Protein AF-0000000085285361 (afdb_homodimer)

Structure (mmCIF, N/CA/C/O backbone):
data_AF-0000000085285361-model_v1
#
loop_
_entity.id
_entity.type
_entity.pdbx_description
1 polymer 'Uncharacterized protein'
#
loop_
_atom_site.group_PDB
_atom_site.id
_atom_site.type_symbol
_atom_site.label_atom_id
_atom_site.label_alt_id
_atom_site.label_comp_id
_atom_site.label_asym_id
_atom_site.label_entity_id
_atom_site.label_seq_id
_atom_site.pdbx_PDB_ins_code
_atom_site.Cartn_x
_atom_site.Cartn_y
_atom_site.Cartn_z
_atom_site.occupancy
_atom_site.B_iso_or_equiv
_atom_site.auth_seq_id
_atom_site.auth_comp_id
_atom_site.auth_asym_id
_atom_site.auth_atom_id
_atom_site.pdbx_PDB_model_num
ATOM 1 N N . LYS A 1 1 ? 12.703 19.312 4.285 1 35.75 1 LYS A N 1
ATOM 2 C CA . LYS A 1 1 ? 11.93 19.047 5.492 1 35.75 1 LYS A CA 1
ATOM 3 C C . LYS A 1 1 ? 10.633 18.312 5.164 1 35.75 1 LYS A C 1
ATOM 5 O O . LYS A 1 1 ? 9.906 18.703 4.25 1 35.75 1 LYS A O 1
ATOM 10 N N . PRO A 1 2 ? 10.469 17.125 5.68 1 41.19 2 PRO A N 1
ATOM 11 C CA . PRO A 1 2 ? 9.289 16.359 5.266 1 41.19 2 PRO A CA 1
ATOM 12 C C . PRO A 1 2 ? 7.984 17.109 5.547 1 41.19 2 PRO A C 1
ATOM 14 O O . PRO A 1 2 ? 7.914 17.922 6.473 1 41.19 2 PRO A O 1
ATOM 17 N N . ALA A 1 3 ? 7.117 17.156 4.633 1 44.19 3 ALA A N 1
ATOM 18 C CA . ALA A 1 3 ? 5.836 17.859 4.652 1 44.19 3 ALA A CA 1
ATOM 19 C C . ALA A 1 3 ? 5.102 17.625 5.969 1 44.19 3 ALA A C 1
ATOM 21 O O . ALA A 1 3 ? 4.402 18.516 6.461 1 44.19 3 ALA A O 1
ATOM 22 N N . LEU A 1 4 ? 5.25 16.406 6.465 1 47.16 4 LEU A N 1
ATOM 23 C CA . LEU A 1 4 ? 4.473 16.141 7.668 1 47.16 4 LEU A CA 1
ATOM 24 C C . LEU A 1 4 ? 4.797 17.156 8.766 1 47.16 4 LEU A C 1
ATOM 26 O O . LEU A 1 4 ? 3.936 17.484 9.578 1 47.16 4 LEU A O 1
ATOM 30 N N . LEU A 1 5 ? 6.074 17.656 8.742 1 44.03 5 LEU A N 1
ATOM 31 C CA . LEU A 1 5 ? 6.473 18.422 9.914 1 44.03 5 LEU A CA 1
ATOM 32 C C . LEU A 1 5 ? 6.168 19.906 9.711 1 44.03 5 LEU A C 1
ATOM 34 O O . LEU A 1 5 ? 6.203 20.688 10.664 1 44.03 5 LEU A O 1
ATOM 38 N N . LYS A 1 6 ? 6.102 20.328 8.531 1 45.5 6 LYS A N 1
ATOM 39 C CA . LYS A 1 6 ? 6.148 21.781 8.406 1 45.5 6 LYS A CA 1
ATOM 40 C C . LYS A 1 6 ? 4.781 22.406 8.688 1 45.5 6 LYS A C 1
ATOM 42 O O . LYS A 1 6 ? 4.641 23.625 8.703 1 45.5 6 LYS A O 1
ATOM 47 N N . ALA A 1 7 ? 3.707 21.641 8.664 1 46.88 7 ALA A N 1
ATOM 48 C CA . ALA A 1 7 ? 2.48 22.438 8.703 1 46.88 7 ALA A CA 1
ATOM 49 C C . ALA A 1 7 ? 2.184 22.906 10.125 1 46.88 7 ALA A C 1
ATOM 51 O O . ALA A 1 7 ? 1.758 22.125 10.977 1 46.88 7 ALA A O 1
ATOM 52 N N . ARG A 1 8 ? 2.854 23.812 10.57 1 44.34 8 ARG A N 1
ATOM 53 C CA . ARG A 1 8 ? 2.572 24.5 11.828 1 44.34 8 ARG A CA 1
ATOM 54 C C . ARG A 1 8 ? 1.154 25.062 11.828 1 44.34 8 ARG A C 1
ATOM 56 O O . ARG A 1 8 ? 0.962 26.281 11.766 1 44.34 8 ARG A O 1
ATOM 63 N N . GLY A 1 9 ? 0.3 24.5 10.953 1 48.12 9 GLY A N 1
ATOM 64 C CA . GLY A 1 9 ? -0.996 25.125 11.148 1 48.12 9 GLY A CA 1
ATOM 65 C C . GLY A 1 9 ? -1.57 24.906 12.539 1 48.12 9 GLY A C 1
ATOM 66 O O . GLY A 1 9 ? -1.184 23.953 13.227 1 48.12 9 GLY A O 1
ATOM 67 N N . SER A 1 10 ? -1.937 25.938 13.211 1 55.47 10 SER A N 1
ATOM 68 C CA . SER A 1 10 ? -2.43 26.031 14.578 1 55.47 10 SER A CA 1
ATOM 69 C C . SER A 1 10 ? -3.756 25.297 14.742 1 55.47 10 SER A C 1
ATOM 71 O O . SER A 1 10 ? -4.688 25.516 13.961 1 55.47 10 SER A O 1
ATOM 73 N N . VAL A 1 11 ? -3.738 24 14.977 1 60.75 11 VAL A N 1
ATOM 74 C CA . VAL A 1 11 ? -4.973 23.438 15.508 1 60.75 11 VAL A CA 1
ATOM 75 C C . VAL A 1 11 ? -5.363 24.172 16.797 1 60.75 11 VAL A C 1
ATOM 77 O O . VAL A 1 11 ? -4.516 24.422 17.656 1 60.75 11 VAL A O 1
ATOM 80 N N . ASP A 1 12 ? -6.543 24.719 16.719 1 67.06 12 ASP A N 1
ATOM 81 C CA . ASP A 1 12 ? -7.055 25.438 17.875 1 67.06 12 ASP A CA 1
ATOM 82 C C . ASP A 1 12 ? -6.91 24.609 19.156 1 67.06 12 ASP A C 1
ATOM 84 O O . ASP A 1 12 ? -7.164 23.406 19.141 1 67.06 12 ASP A O 1
ATOM 88 N N . GLY A 1 13 ? -6.332 25.188 20.125 1 66.25 13 GLY A N 1
ATOM 89 C CA . GLY A 1 13 ? -6.125 24.594 21.438 1 66.25 13 GLY A CA 1
ATOM 90 C C . GLY A 1 13 ? -7.336 23.828 21.938 1 66.25 13 GLY A C 1
ATOM 91 O O . GLY A 1 13 ? -7.199 22.766 22.531 1 66.25 13 GLY A O 1
ATOM 92 N N . LYS A 1 14 ? -8.57 24.375 21.719 1 70.38 14 LYS A N 1
ATOM 93 C CA . LYS A 1 14 ? -9.797 23.703 22.156 1 70.38 14 LYS A CA 1
ATOM 94 C C . LYS A 1 14 ? -9.992 22.375 21.422 1 70.38 14 LYS A C 1
ATOM 96 O O . LYS A 1 14 ? -10.391 21.375 22.016 1 70.38 14 LYS A O 1
ATOM 101 N N . SER A 1 15 ? -9.672 22.328 20.219 1 77.62 15 SER A N 1
ATOM 102 C CA . SER A 1 15 ? -9.781 21.125 19.422 1 77.62 15 SER A CA 1
ATOM 103 C C . SER A 1 15 ? -8.797 20.062 19.891 1 77.62 15 SER A C 1
ATOM 105 O O . SER A 1 15 ? -9.133 18.875 19.953 1 77.62 15 SER A O 1
ATOM 107 N N . LEU A 1 16 ? -7.742 20.562 20.375 1 81.25 16 LEU A N 1
ATOM 108 C CA . LEU A 1 16 ? -6.707 19.625 20.812 1 81.25 16 LEU A CA 1
ATOM 109 C C . LEU A 1 16 ? -7.113 18.922 22.094 1 81.25 16 LEU A C 1
ATOM 111 O O . LEU A 1 16 ? -6.816 17.75 22.297 1 81.25 16 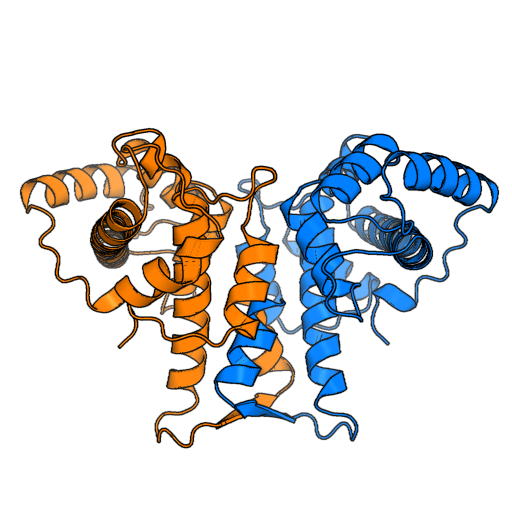LEU A O 1
ATOM 115 N N . GLN A 1 17 ? -7.754 19.703 23 1 84 17 GLN A N 1
ATOM 116 C CA . GLN A 1 17 ? -8.227 19.094 24.234 1 84 17 GLN A CA 1
ATOM 117 C C . GLN A 1 17 ? -9.297 18.047 23.969 1 84 17 GLN A C 1
ATOM 119 O O . GLN A 1 17 ? -9.305 16.984 24.594 1 84 17 GLN A O 1
ATOM 124 N N . GLN A 1 18 ? -10.141 18.328 23.078 1 86.38 18 GLN A N 1
ATOM 125 C CA . GLN A 1 18 ? -11.18 17.375 22.703 1 86.38 18 GLN A CA 1
ATOM 126 C C . GLN A 1 18 ? -10.578 16.109 22.078 1 86.38 18 GLN A C 1
ATOM 128 O O . GLN A 1 18 ? -10.992 14.992 22.391 1 86.38 18 GLN A O 1
ATOM 133 N N . TYR A 1 19 ? -9.539 16.312 21.328 1 90.19 19 TYR A N 1
ATOM 134 C CA . TYR A 1 19 ? -8.875 15.164 20.719 1 90.19 19 TYR A CA 1
ATOM 135 C C . TYR A 1 19 ? -8.219 14.281 21.766 1 90.19 19 TYR A C 1
ATOM 137 O O . TYR A 1 19 ? -8.234 13.055 21.656 1 90.19 19 TYR A O 1
ATOM 145 N N . GLU A 1 20 ? -7.727 14.945 22.766 1 93.56 20 GLU A N 1
ATOM 146 C CA . GLU A 1 20 ? -7.02 14.172 23.781 1 93.56 20 GLU A CA 1
ATOM 147 C C . GLU A 1 20 ? -7.984 13.297 24.578 1 93.56 20 GLU A C 1
ATOM 149 O O . GLU A 1 20 ? -7.664 12.148 24.891 1 93.56 20 GLU A O 1
ATOM 154 N N . ALA A 1 21 ? -9.109 13.812 24.922 1 94.38 21 ALA A N 1
ATOM 155 C CA . ALA A 1 21 ? -10.117 13.039 25.641 1 94.38 21 ALA A CA 1
ATOM 156 C C . ALA A 1 21 ? -10.531 11.805 24.859 1 94.38 21 ALA A C 1
ATOM 158 O O . ALA A 1 21 ? -10.602 10.703 25.406 1 94.38 21 ALA A O 1
ATOM 159 N N . VAL A 1 22 ? -10.789 11.984 23.594 1 95.38 22 VAL A N 1
ATOM 160 C CA . VAL A 1 22 ? -11.195 10.867 22.75 1 95.38 22 VAL A CA 1
ATOM 161 C C . VAL A 1 22 ? -10.047 9.875 22.594 1 95.38 22 VAL A C 1
ATOM 163 O O . VAL A 1 22 ? -10.25 8.664 22.656 1 95.38 22 VAL A O 1
ATOM 166 N N . PHE A 1 23 ? -8.82 10.398 22.453 1 97.75 23 PHE A N 1
ATOM 167 C CA . PHE A 1 23 ? -7.621 9.57 22.328 1 97.75 23 PHE A CA 1
ATOM 168 C C . PHE A 1 23 ? -7.473 8.656 23.547 1 97.75 23 PHE A C 1
ATOM 170 O O . PHE A 1 23 ? -7.254 7.453 23.406 1 97.75 23 PHE A O 1
ATOM 177 N N . LEU A 1 24 ? -7.664 9.211 24.719 1 97 24 LEU A N 1
ATOM 178 C CA . LEU A 1 24 ? -7.453 8.469 25.953 1 97 24 LEU A CA 1
ATOM 179 C C . LEU A 1 24 ? -8.547 7.426 26.156 1 97 24 LEU A C 1
ATOM 181 O O . LEU A 1 24 ? -8.328 6.418 26.828 1 97 24 LEU A O 1
ATOM 185 N N . GLN A 1 25 ? -9.656 7.59 25.516 1 96.5 25 GLN A N 1
ATOM 186 C CA . GLN A 1 25 ? -10.742 6.617 25.594 1 96.5 25 GLN A CA 1
ATOM 187 C C . GLN A 1 25 ? -10.391 5.34 24.844 1 96.5 25 GLN A C 1
ATOM 189 O O . GLN A 1 25 ? -10.852 4.254 25.203 1 96.5 25 GLN A O 1
ATOM 194 N N . VAL A 1 26 ? -9.609 5.492 23.844 1 97.12 26 VAL A N 1
ATOM 195 C CA . VAL A 1 26 ? -9.336 4.352 22.969 1 97.12 26 VAL A CA 1
ATOM 196 C C . VAL A 1 26 ? -7.934 3.812 23.25 1 97.12 26 VAL A C 1
ATOM 198 O O . VAL A 1 26 ? -7.609 2.688 22.859 1 97.12 26 VAL A O 1
ATOM 201 N N . ALA A 1 27 ? -7.125 4.555 23.922 1 97.88 27 ALA A N 1
ATOM 202 C CA . ALA A 1 27 ? -5.727 4.211 24.172 1 97.88 27 ALA A CA 1
ATOM 203 C C . ALA A 1 27 ? -5.617 3.064 25.172 1 97.88 27 ALA A C 1
ATOM 205 O O . ALA A 1 27 ? -6.543 2.812 25.953 1 97.88 27 ALA A O 1
ATOM 206 N N . ASP A 1 28 ? -4.566 2.359 25.109 1 97.25 28 ASP A N 1
ATOM 207 C CA . ASP A 1 28 ? -4.297 1.307 26.078 1 97.25 28 ASP A CA 1
ATOM 208 C C . ASP A 1 28 ? -3.738 1.889 27.375 1 97.25 28 ASP A C 1
ATOM 210 O O . ASP A 1 28 ? -3.762 3.104 27.578 1 97.25 28 ASP A O 1
ATOM 214 N N . GLU A 1 29 ? -3.242 1.045 28.281 1 97.06 29 GLU A N 1
ATOM 215 C CA . GLU A 1 29 ? -2.773 1.443 29.609 1 97.06 29 GLU A CA 1
ATOM 216 C C . GLU A 1 29 ? -1.517 2.305 29.5 1 97.06 29 GLU A C 1
ATOM 218 O O . GLU A 1 29 ? -1.207 3.066 30.422 1 97.06 29 GLU A O 1
ATOM 223 N N . HIS A 1 30 ? -0.767 2.225 28.375 1 96.94 30 HIS A N 1
ATOM 224 C CA . HIS A 1 30 ? 0.449 3.006 28.188 1 96.94 30 HIS A CA 1
ATOM 225 C C . HIS A 1 30 ? 0.171 4.27 27.375 1 96.94 30 HIS A C 1
ATOM 227 O O . HIS A 1 30 ? 1.101 4.93 26.906 1 96.94 30 HIS A O 1
ATOM 233 N N . ARG A 1 31 ? -1.139 4.562 27.141 1 97.5 31 ARG A N 1
ATOM 234 C CA . ARG A 1 31 ? -1.585 5.758 26.438 1 97.5 31 ARG A CA 1
ATOM 235 C C . ARG A 1 31 ? -1.072 5.77 25 1 97.5 31 ARG A C 1
ATOM 237 O O . ARG A 1 31 ? -0.545 6.781 24.531 1 97.5 31 ARG A O 1
ATOM 244 N N . THR A 1 32 ? -1.094 4.664 24.391 1 98 32 THR A N 1
ATOM 245 C CA . THR A 1 32 ? -0.744 4.516 22.984 1 98 32 THR A CA 1
ATOM 246 C C . THR A 1 32 ? -1.884 3.861 22.203 1 98 32 THR A C 1
ATOM 248 O O . THR A 1 32 ? -2.768 3.238 22.797 1 98 32 THR A O 1
ATOM 251 N N . VAL A 1 33 ? -1.893 4.086 20.938 1 98.12 33 VAL A N 1
ATOM 252 C CA . VAL A 1 33 ? -2.92 3.477 20.094 1 98.12 33 VAL A CA 1
ATOM 253 C C . VAL A 1 33 ? -2.264 2.719 18.938 1 98.12 33 VAL A C 1
ATOM 255 O O . VAL A 1 33 ? -1.242 3.154 18.406 1 98.12 33 VAL A O 1
ATOM 258 N N . ASN A 1 34 ? -2.803 1.571 18.547 1 97.38 34 ASN A N 1
ATOM 259 C CA . ASN A 1 34 ? -2.406 0.851 17.344 1 97.38 34 ASN A CA 1
ATOM 260 C C . ASN A 1 34 ? -3.268 1.243 16.141 1 97.38 34 ASN A C 1
ATOM 262 O O . ASN A 1 34 ? -4.066 2.18 16.234 1 97.38 34 ASN A O 1
ATOM 266 N N . ALA A 1 35 ? -3.168 0.557 15.07 1 97.69 35 ALA A N 1
ATOM 267 C CA . ALA A 1 35 ? -3.838 0.948 13.836 1 97.69 35 ALA A CA 1
ATOM 268 C C . ALA A 1 35 ? -5.352 0.807 13.961 1 97.69 35 ALA A C 1
ATOM 270 O O . ALA A 1 35 ? -6.105 1.631 13.438 1 97.69 35 ALA A O 1
ATOM 271 N N . PHE A 1 36 ? -5.832 -0.214 14.648 1 98 36 PHE A N 1
ATOM 272 C CA . PHE A 1 36 ? -7.262 -0.445 14.812 1 98 36 PHE A CA 1
ATOM 273 C C . PHE A 1 36 ? -7.887 0.633 15.688 1 98 36 PHE A C 1
ATOM 275 O O . PHE A 1 36 ? -8.969 1.137 15.383 1 98 36 PHE A O 1
ATOM 282 N N . GLU A 1 37 ? -7.184 0.943 16.688 1 98.31 37 GLU A N 1
ATOM 283 C CA . GLU A 1 37 ? -7.629 1.984 17.609 1 98.31 37 GLU A CA 1
ATOM 284 C C . GLU A 1 37 ? -7.57 3.361 16.953 1 98.31 37 GLU A C 1
ATOM 286 O O . GLU A 1 37 ? -8.453 4.195 17.172 1 98.31 37 GLU A O 1
ATOM 291 N N . LEU A 1 38 ? -6.543 3.602 16.203 1 98.06 38 LEU A N 1
ATOM 292 C CA . LEU A 1 38 ? -6.441 4.844 15.445 1 98.06 38 LEU A CA 1
ATOM 293 C C . LEU A 1 38 ? -7.617 4.988 14.484 1 98.06 38 LEU A C 1
ATOM 295 O O . LEU A 1 38 ? -8.156 6.086 14.32 1 98.06 38 LEU A O 1
ATOM 299 N N . HIS A 1 39 ? -7.961 3.906 13.844 1 97.75 39 HIS A N 1
ATOM 300 C CA . HIS A 1 39 ? -9.109 3.902 12.945 1 97.75 39 HIS A CA 1
ATOM 301 C C . HIS A 1 39 ? -10.367 4.379 13.664 1 97.75 39 HIS A C 1
ATOM 303 O O . HIS A 1 39 ? -11.086 5.25 13.164 1 97.75 39 HIS A O 1
ATOM 309 N N . GLU A 1 40 ? -10.625 3.854 14.844 1 96.44 40 GLU A N 1
ATOM 310 C CA . GLU A 1 40 ? -11.758 4.27 15.656 1 96.44 40 GLU A CA 1
ATOM 311 C C . GLU A 1 40 ? -11.656 5.742 16.031 1 96.44 40 GLU A C 1
ATOM 313 O O . GLU A 1 40 ? -12.648 6.473 16 1 96.44 40 GLU A O 1
ATOM 318 N N . LEU A 1 41 ? -10.508 6.148 16.406 1 96.56 41 LEU A N 1
ATOM 319 C CA . LEU A 1 41 ? -10.242 7.516 16.828 1 96.56 41 LEU A CA 1
ATOM 320 C C . LEU A 1 41 ? -10.547 8.5 15.703 1 96.56 41 LEU A C 1
ATOM 322 O O . LEU A 1 41 ? -11.242 9.492 15.922 1 96.56 41 LEU A O 1
ATOM 326 N N . LEU A 1 42 ? -10.055 8.211 14.492 1 96.12 42 LEU A N 1
ATOM 327 C CA . LEU A 1 42 ? -10.2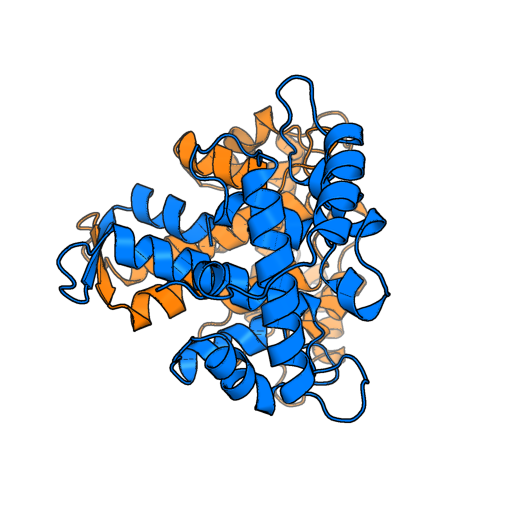66 9.094 13.352 1 96.12 42 LEU A CA 1
ATOM 328 C C . LEU A 1 42 ? -11.742 9.156 12.977 1 96.12 42 LEU A C 1
ATOM 330 O O . LEU A 1 42 ? -12.266 10.227 12.656 1 96.12 42 LEU A O 1
ATOM 334 N N . GLU A 1 43 ? -12.406 8.031 13.047 1 94.69 43 GLU A N 1
ATOM 335 C CA . GLU A 1 43 ? -13.836 7.988 12.758 1 94.69 43 GLU A CA 1
ATOM 336 C C . GLU A 1 43 ? -14.617 8.883 13.711 1 94.69 43 GLU A C 1
ATOM 338 O O . GLU A 1 43 ? -15.609 9.5 13.32 1 94.69 43 GLU A O 1
ATOM 343 N N . ALA A 1 44 ? -14.172 8.977 14.859 1 92.06 44 ALA A N 1
ATOM 344 C CA . ALA A 1 44 ? -14.859 9.75 15.898 1 92.06 44 ALA A CA 1
ATOM 345 C C . ALA A 1 44 ? -14.523 11.234 15.781 1 92.06 44 ALA A C 1
ATOM 347 O O . ALA A 1 44 ? -15.367 12.086 16.078 1 92.06 44 ALA A O 1
ATOM 348 N N . CYS A 1 45 ? -13.312 11.578 15.32 1 91.25 45 CYS A N 1
ATOM 349 C CA . CYS A 1 45 ? -12.805 12.938 15.453 1 91.25 45 CYS A CA 1
ATOM 350 C C . CYS A 1 45 ? -13.016 13.727 14.164 1 91.25 45 CYS A C 1
ATOM 352 O O . CYS A 1 45 ? -13.133 14.953 14.195 1 91.25 45 CYS A O 1
ATOM 354 N N . LEU A 1 46 ? -13.078 13.047 13.039 1 90.62 46 LEU A N 1
ATOM 355 C CA . LEU A 1 46 ? -13.125 13.773 11.773 1 90.62 46 LEU A CA 1
ATOM 356 C C . LEU A 1 46 ? -14.555 14.203 11.445 1 90.62 46 LEU A C 1
ATOM 358 O O . LEU A 1 46 ? -15.5 13.453 11.688 1 90.62 46 LEU A O 1
ATOM 362 N N . PRO A 1 47 ? -14.75 15.32 10.953 1 84.56 47 PRO A N 1
ATOM 363 C CA . PRO A 1 47 ? -16.031 16.031 11.016 1 84.56 47 PRO A CA 1
ATOM 364 C C . PRO A 1 47 ? -17 15.609 9.922 1 84.56 47 PRO A C 1
ATOM 366 O O . PRO A 1 47 ? -18.219 15.797 10.055 1 84.56 47 PRO A O 1
ATOM 369 N N . ASN A 1 48 ? -16.516 15.25 8.742 1 83.5 48 ASN A N 1
ATOM 370 C CA . ASN A 1 48 ? -17.438 14.953 7.648 1 83.5 48 ASN A CA 1
ATOM 371 C C . ASN A 1 48 ? -16.938 13.805 6.781 1 83.5 48 ASN A C 1
ATOM 373 O O . ASN A 1 48 ? -15.797 13.352 6.941 1 83.5 48 ASN A O 1
ATOM 377 N N . ASP A 1 49 ? -17.812 13.422 5.895 1 78.88 49 ASP A N 1
ATOM 378 C CA . ASP A 1 49 ? -17.578 12.211 5.113 1 78.88 49 ASP A CA 1
ATOM 379 C C . ASP A 1 49 ? -16.375 12.391 4.176 1 78.88 49 ASP A C 1
ATOM 381 O O . ASP A 1 49 ? -15.633 11.445 3.92 1 78.88 49 ASP A O 1
ATOM 385 N N . TYR A 1 50 ? -16.234 13.547 3.764 1 81.88 50 TYR A N 1
ATOM 386 C CA . TYR A 1 50 ? -15.172 13.82 2.812 1 81.88 50 TYR A CA 1
ATOM 387 C C . TYR A 1 50 ? -13.805 13.617 3.455 1 81.88 50 TYR A C 1
ATOM 389 O O . TYR A 1 50 ? -12.961 12.898 2.918 1 81.88 50 TYR A O 1
ATOM 397 N N . ILE A 1 51 ? -13.688 14.117 4.629 1 85.38 51 ILE A N 1
ATOM 398 C CA . ILE A 1 51 ? -12.414 14 5.34 1 85.38 51 ILE A CA 1
ATOM 399 C C . ILE A 1 51 ? -12.289 12.602 5.934 1 85.38 51 ILE A C 1
ATOM 401 O O . ILE A 1 51 ? -11.195 12.039 5.988 1 85.38 51 ILE A O 1
ATOM 405 N N . LYS A 1 52 ? -13.406 12 6.223 1 89.44 52 LYS A N 1
ATOM 406 C CA . LYS A 1 52 ? -13.422 10.672 6.832 1 89.44 52 LYS A CA 1
ATOM 407 C C . LYS A 1 52 ? -12.945 9.609 5.848 1 89.44 52 LYS A C 1
ATOM 409 O O . LYS A 1 52 ? -12.633 8.484 6.246 1 89.44 52 LYS A O 1
ATOM 414 N N . SER A 1 53 ? -12.828 9.984 4.629 1 89.94 53 SER A N 1
ATOM 415 C CA . SER A 1 53 ? -12.344 9.031 3.629 1 89.94 53 SER A CA 1
ATOM 416 C C . SER A 1 53 ? -10.914 8.602 3.924 1 89.94 53 SER A C 1
ATOM 418 O O . SER A 1 53 ? -10.438 7.594 3.393 1 89.94 53 SER A O 1
ATOM 420 N N . CYS A 1 54 ? -10.227 9.367 4.77 1 92.75 54 CYS A N 1
ATOM 421 C CA . CYS A 1 54 ? -8.859 8.984 5.102 1 92.75 54 CYS A CA 1
ATOM 422 C C . CYS A 1 54 ? -8.828 8.102 6.344 1 92.75 54 CYS A C 1
ATOM 424 O O . CYS A 1 54 ? -7.766 7.645 6.762 1 92.75 54 CYS A O 1
ATOM 426 N N . ALA A 1 55 ? -10 7.816 6.859 1 94.5 55 ALA A N 1
ATOM 427 C CA . ALA A 1 55 ? -10.07 6.977 8.055 1 94.5 55 ALA A CA 1
ATOM 428 C C . ALA A 1 55 ? -10.266 5.508 7.676 1 94.5 55 ALA A C 1
ATOM 430 O O . ALA A 1 55 ? -11.141 4.832 8.211 1 94.5 55 ALA A O 1
ATOM 431 N N . SER A 1 56 ? -9.477 5.047 6.723 1 94.88 56 SER A N 1
ATOM 432 C CA . SER A 1 56 ? -9.453 3.621 6.402 1 94.88 56 SER A CA 1
ATOM 433 C C . SER A 1 56 ? -8.352 2.9 7.176 1 94.88 56 SER A C 1
ATOM 435 O O . SER A 1 56 ? -7.371 3.518 7.59 1 94.88 56 SER A O 1
ATOM 437 N N . LEU A 1 57 ? -8.539 1.63 7.379 1 95.06 57 LEU A N 1
ATOM 438 C CA . LEU A 1 57 ? -7.547 0.856 8.117 1 95.06 57 LEU A CA 1
ATOM 439 C C . LEU A 1 57 ? -6.203 0.871 7.406 1 95.06 57 LEU A C 1
ATOM 441 O O . LEU A 1 57 ? -5.152 0.938 8.047 1 95.06 57 LEU A O 1
ATOM 445 N N . ASP A 1 58 ? -6.195 0.808 6.09 1 94.25 58 ASP A N 1
ATOM 446 C CA . ASP A 1 58 ? -4.949 0.828 5.332 1 94.25 58 ASP A CA 1
ATOM 447 C C . ASP A 1 58 ? -4.18 2.123 5.574 1 94.25 58 ASP A C 1
ATOM 449 O O . ASP A 1 58 ? -2.957 2.105 5.734 1 94.25 58 ASP A O 1
ATOM 453 N N . ILE A 1 59 ? -4.898 3.217 5.602 1 97 59 ILE A N 1
ATOM 454 C CA . ILE A 1 59 ? -4.25 4.504 5.84 1 97 59 ILE A CA 1
ATOM 455 C C . ILE A 1 59 ? -3.748 4.566 7.281 1 97 59 ILE A C 1
ATOM 457 O O . ILE A 1 59 ? -2.635 5.035 7.535 1 97 59 ILE A O 1
ATOM 461 N N . CYS A 1 60 ? -4.508 4.051 8.234 1 97.75 60 CYS A N 1
ATOM 462 C CA . CYS A 1 60 ? -4.086 4.031 9.633 1 97.75 60 CYS A CA 1
ATOM 463 C C . CYS A 1 60 ? -2.801 3.234 9.805 1 97.75 60 CYS A C 1
ATOM 465 O O . CYS A 1 60 ? -1.913 3.635 10.555 1 97.75 60 CYS A O 1
ATOM 467 N N . ARG A 1 61 ? -2.699 2.135 9.117 1 96.38 61 ARG A N 1
ATOM 468 C CA . ARG A 1 61 ? -1.472 1.347 9.148 1 96.38 61 ARG A CA 1
ATOM 469 C C . ARG A 1 61 ? -0.293 2.146 8.609 1 96.38 61 ARG A C 1
ATOM 471 O O . ARG A 1 61 ? 0.806 2.098 9.164 1 96.38 61 ARG A O 1
ATOM 478 N N . GLN A 1 62 ? -0.572 2.873 7.543 1 95.19 62 GLN A N 1
ATOM 479 C CA . GLN A 1 62 ? 0.485 3.691 6.957 1 95.19 62 GLN A CA 1
ATOM 480 C C . GLN A 1 62 ? 0.904 4.812 7.906 1 95.19 62 GLN A C 1
ATOM 482 O O . GLN A 1 62 ? 2.08 5.176 7.965 1 95.19 62 GLN A O 1
ATOM 487 N N . VAL A 1 63 ? -0.068 5.352 8.602 1 97.44 63 VAL A N 1
ATOM 488 C CA . VAL A 1 63 ? 0.234 6.387 9.586 1 97.44 63 VAL A CA 1
ATOM 489 C C . VAL A 1 63 ? 1.159 5.824 10.664 1 97.44 63 VAL A C 1
ATOM 491 O O . VAL A 1 63 ? 2.158 6.449 11.016 1 97.44 63 VAL A O 1
ATOM 494 N N . ILE A 1 64 ? 0.825 4.648 11.125 1 96.75 64 ILE A N 1
ATOM 495 C CA . ILE A 1 64 ? 1.648 3.994 12.141 1 96.75 64 ILE A CA 1
ATOM 496 C C . ILE A 1 64 ? 3.07 3.82 11.609 1 96.75 64 ILE A C 1
ATOM 498 O O . ILE A 1 64 ? 4.039 4.172 12.289 1 96.75 64 ILE A O 1
ATOM 502 N N . LEU A 1 65 ? 3.182 3.371 10.406 1 91.94 65 LEU A N 1
ATOM 503 C CA . LEU A 1 65 ? 4.488 3.135 9.797 1 91.94 65 LEU A CA 1
ATOM 504 C C . LEU A 1 65 ? 5.242 4.445 9.609 1 91.94 65 LEU A C 1
ATOM 506 O O . LEU A 1 65 ? 6.465 4.492 9.758 1 91.94 65 LEU A O 1
ATOM 510 N N . ALA A 1 66 ? 4.508 5.508 9.344 1 94 66 ALA A N 1
ATOM 511 C CA . ALA A 1 66 ? 5.125 6.797 9.039 1 94 66 ALA A CA 1
ATOM 512 C C . ALA A 1 66 ? 5.566 7.512 10.312 1 94 66 ALA A C 1
ATOM 514 O O . ALA A 1 66 ? 6.609 8.164 10.336 1 94 66 ALA A O 1
ATOM 515 N N . LEU A 1 67 ? 4.789 7.332 11.359 1 94.88 67 LEU A N 1
ATOM 516 C CA . LEU A 1 67 ? 5.004 8.195 12.516 1 94.88 67 LEU A CA 1
ATOM 517 C C . LEU A 1 67 ? 5.633 7.418 13.664 1 94.88 67 LEU A C 1
ATOM 519 O O . LEU A 1 67 ? 6.141 8.016 14.617 1 94.88 67 LEU A O 1
ATOM 523 N N . ASP A 1 68 ? 5.535 6.082 13.609 1 90.94 68 ASP A N 1
ATOM 524 C CA . ASP A 1 68 ? 6.078 5.258 14.688 1 90.94 68 ASP A CA 1
ATOM 525 C C . ASP A 1 68 ? 7.602 5.195 14.609 1 90.94 68 ASP A C 1
ATOM 527 O O . ASP A 1 68 ? 8.156 4.406 13.844 1 90.94 68 ASP A O 1
ATOM 531 N N . CYS A 1 69 ? 8.25 5.887 15.43 1 83.88 69 CYS A N 1
ATOM 532 C CA . CYS A 1 69 ? 9.703 5.961 15.422 1 83.88 69 CYS A CA 1
ATOM 533 C C . CYS A 1 69 ? 10.312 4.898 16.328 1 83.88 69 CYS A C 1
ATOM 535 O O . CYS A 1 69 ? 11.516 4.645 16.281 1 83.88 69 CYS A O 1
ATOM 537 N N . SER A 1 70 ? 9.539 4.195 17.109 1 84.94 70 SER A N 1
ATOM 538 C CA . SER A 1 70 ? 10.047 3.234 18.078 1 84.94 70 SER A CA 1
ATOM 539 C C . SER A 1 70 ? 9.766 1.803 17.641 1 84.94 70 SER A C 1
ATOM 541 O O . SER A 1 70 ? 10.055 0.854 18.375 1 84.94 70 SER A O 1
ATOM 543 N N . SER A 1 71 ? 9.117 1.619 16.516 1 85.81 71 SER A N 1
ATOM 544 C CA . SER A 1 71 ? 8.836 0.311 15.938 1 85.81 71 SER A CA 1
ATOM 545 C C . SER A 1 71 ? 7.984 -0.542 16.875 1 85.81 71 SER A C 1
ATOM 547 O O . SER A 1 71 ? 8.203 -1.751 16.984 1 85.81 71 SER A O 1
ATOM 549 N N . THR A 1 72 ? 7.109 0.133 17.594 1 91 72 THR A N 1
ATOM 550 C CA . THR A 1 72 ? 6.219 -0.576 18.516 1 91 72 THR A CA 1
ATOM 551 C C . THR A 1 72 ? 4.914 -0.948 17.812 1 91 72 THR A C 1
ATOM 553 O O . THR A 1 72 ? 4.145 -1.77 18.328 1 91 72 THR A O 1
ATOM 556 N N . GLY A 1 73 ? 4.625 -0.259 16.734 1 93.81 73 GLY A N 1
ATOM 557 C CA . GLY A 1 73 ? 3.336 -0.42 16.078 1 93.81 73 GLY A CA 1
ATOM 558 C C . GLY A 1 73 ? 2.242 0.422 16.719 1 93.81 73 GLY A C 1
ATOM 559 O O . GLY A 1 73 ? 1.059 0.218 16.438 1 93.81 73 GLY A O 1
ATOM 560 N N . ARG A 1 74 ? 2.654 1.345 17.578 1 96.75 74 ARG A N 1
ATOM 561 C CA . ARG A 1 74 ? 1.686 2.17 18.297 1 96.75 74 ARG A CA 1
ATOM 562 C C . ARG A 1 74 ? 2.113 3.633 18.297 1 96.75 74 ARG A C 1
ATOM 564 O O . ARG A 1 74 ? 3.287 3.943 18.094 1 96.75 74 ARG A O 1
ATOM 571 N N . LEU A 1 75 ? 1.19 4.516 18.453 1 97.75 75 LEU A N 1
ATOM 572 C CA . LEU A 1 75 ? 1.437 5.953 18.484 1 97.75 75 LEU A CA 1
ATOM 573 C C . LEU A 1 75 ? 1.05 6.555 19.828 1 97.75 75 LEU A C 1
ATOM 575 O O . LEU A 1 75 ? 0.099 6.098 20.469 1 97.75 75 LEU A O 1
ATOM 579 N N . ARG A 1 76 ? 1.761 7.531 20.266 1 97.12 76 ARG A N 1
ATOM 580 C CA . ARG A 1 76 ? 1.409 8.344 21.422 1 97.12 76 ARG A CA 1
ATOM 581 C C . ARG A 1 76 ? 0.532 9.523 21.016 1 97.12 76 ARG A C 1
ATOM 583 O O . ARG A 1 76 ? 0.368 9.805 19.828 1 97.12 76 ARG A O 1
ATOM 590 N N . PHE A 1 77 ? 0.031 10.234 22.016 1 96.75 77 PHE A N 1
ATOM 591 C CA . PHE A 1 77 ? -0.846 11.367 21.734 1 96.75 77 PHE A CA 1
ATOM 592 C C . PHE A 1 77 ? -0.102 12.453 20.953 1 96.75 77 PHE A C 1
ATOM 594 O O . PHE A 1 77 ? -0.681 13.117 20.094 1 96.75 77 PHE A O 1
ATOM 601 N N . SER A 1 78 ? 1.085 12.695 21.234 1 95.69 78 SER A N 1
ATOM 602 C CA . SER A 1 78 ? 1.872 13.695 20.516 1 95.69 78 SER A CA 1
ATOM 603 C C . SER A 1 78 ? 1.924 13.391 19.031 1 95.69 78 SER A C 1
ATOM 605 O O . SER A 1 78 ? 1.814 14.297 18.203 1 95.69 78 SER A O 1
ATOM 607 N N . ASP A 1 79 ? 2.152 12.102 18.672 1 96.56 79 ASP A N 1
ATOM 608 C CA . ASP A 1 79 ? 2.131 11.68 17.281 1 96.56 79 ASP A CA 1
ATOM 609 C C . ASP A 1 79 ? 0.779 11.977 16.625 1 96.56 79 ASP A C 1
ATOM 611 O O . ASP A 1 79 ? 0.716 12.43 15.484 1 96.56 79 ASP A O 1
ATOM 615 N N . PHE A 1 80 ? -0.262 11.742 17.422 1 96.44 80 PHE A N 1
ATOM 616 C CA . PHE A 1 80 ? -1.617 11.969 16.938 1 96.44 80 PHE A CA 1
ATOM 617 C C . PHE A 1 80 ? -1.861 13.445 16.688 1 96.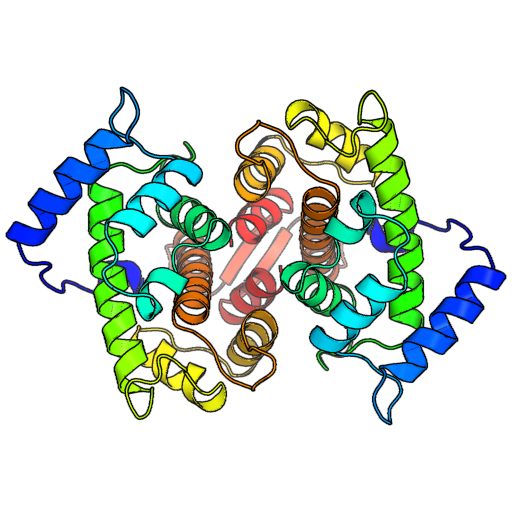44 80 PHE A C 1
ATOM 619 O O . PHE A 1 80 ? -2.49 13.82 15.695 1 96.44 80 PHE A O 1
ATOM 626 N N . LYS A 1 81 ? -1.417 14.219 17.562 1 94.5 81 LYS A N 1
ATOM 627 C CA . LYS A 1 81 ? -1.527 15.656 17.359 1 94.5 81 LYS A CA 1
ATOM 628 C C . LYS A 1 81 ? -0.845 16.094 16.078 1 94.5 81 LYS A C 1
ATOM 630 O O . LYS A 1 81 ? -1.405 16.875 15.297 1 94.5 81 LYS A O 1
ATOM 635 N N . ASP A 1 82 ? 0.358 15.594 15.852 1 94.62 82 ASP A N 1
ATOM 636 C CA . ASP A 1 82 ? 1.086 15.891 14.625 1 94.62 82 ASP A CA 1
ATOM 637 C C . ASP A 1 82 ? 0.294 15.445 13.391 1 94.62 82 ASP A C 1
ATOM 639 O O . ASP A 1 82 ? 0.262 16.156 12.383 1 94.62 82 ASP A O 1
ATOM 643 N N . LEU A 1 83 ? -0.335 14.328 13.5 1 95.88 83 LEU A N 1
ATOM 644 C CA . LEU A 1 83 ? -1.163 13.828 12.406 1 95.88 83 LEU A CA 1
ATOM 645 C C . LEU A 1 83 ? -2.32 14.773 12.117 1 95.88 83 LEU A C 1
ATOM 647 O O . LEU A 1 83 ? -2.574 15.117 10.961 1 95.88 83 LEU A O 1
ATOM 651 N N . MET A 1 84 ? -3.014 15.227 13.164 1 94.38 84 MET A N 1
ATOM 652 C CA . MET A 1 84 ? -4.176 16.094 12.992 1 94.38 84 MET A CA 1
ATOM 653 C C . MET A 1 84 ? -3.775 17.422 12.352 1 94.38 84 MET A C 1
ATOM 655 O O . MET A 1 84 ? -4.488 17.938 11.492 1 94.38 84 MET A O 1
ATOM 659 N N . VAL A 1 85 ? -2.676 17.875 12.758 1 93.62 85 VAL A N 1
ATOM 660 C CA . VAL A 1 85 ? -2.166 19.109 12.164 1 93.62 85 VAL A CA 1
ATOM 661 C C . VAL A 1 85 ? -1.831 18.891 10.695 1 93.62 85 VAL A C 1
ATOM 663 O O . VAL A 1 85 ? -2.191 19.703 9.836 1 93.62 85 VAL A O 1
ATOM 666 N N . SER A 1 86 ? -1.149 17.828 10.398 1 95.56 86 SER A N 1
ATOM 667 C CA . SER A 1 86 ? -0.79 17.5 9.023 1 95.56 86 SER A CA 1
ATOM 668 C C . SER A 1 86 ? -2.031 17.312 8.156 1 95.56 86 SER A C 1
ATOM 670 O O . SER A 1 86 ? -2.074 17.766 7.016 1 95.56 86 SER A O 1
ATOM 672 N N . LEU A 1 87 ? -3.047 16.656 8.688 1 95.31 87 LEU A N 1
ATOM 673 C CA . LEU A 1 87 ? -4.277 16.406 7.941 1 95.31 87 LEU A CA 1
ATOM 674 C C . LEU A 1 87 ? -4.953 17.719 7.555 1 95.31 87 LEU A C 1
ATOM 676 O O . LEU A 1 87 ? -5.465 17.844 6.438 1 95.31 87 LEU A O 1
ATOM 680 N N . LYS A 1 88 ? -4.961 18.625 8.477 1 92.94 88 LYS A N 1
ATOM 681 C CA . LYS A 1 88 ? -5.543 19.938 8.172 1 92.94 88 LYS A CA 1
ATOM 682 C C . LYS A 1 88 ? -4.773 20.625 7.051 1 92.94 88 LYS A C 1
ATOM 684 O O . LYS A 1 88 ? -5.379 21.203 6.137 1 92.94 88 LYS A O 1
ATOM 689 N N . PHE A 1 89 ? -3.477 20.562 7.125 1 95.56 89 PHE A N 1
ATOM 690 C CA . PHE A 1 89 ? -2.619 21.141 6.094 1 95.56 89 PHE A CA 1
ATOM 691 C C . PHE A 1 89 ? -2.865 20.484 4.75 1 95.56 89 PHE A C 1
ATOM 693 O O . PHE A 1 89 ? -3.018 21.156 3.73 1 95.56 89 PHE A O 1
ATOM 700 N N . TRP A 1 90 ? -2.895 19.172 4.711 1 96.88 90 TRP A N 1
ATOM 701 C CA . TRP A 1 90 ? -3.133 18.422 3.482 1 96.88 90 TRP A CA 1
ATOM 702 C C . TRP A 1 90 ? -4.527 18.703 2.936 1 96.88 90 TRP A C 1
ATOM 704 O O . TRP A 1 90 ? -4.719 18.781 1.719 1 96.88 90 TRP A O 1
ATOM 714 N N . GLN A 1 91 ? -5.484 18.859 3.832 1 94.31 91 GLN A N 1
ATOM 715 C CA . GLN A 1 91 ? -6.844 19.203 3.424 1 94.31 91 GLN A CA 1
ATOM 716 C C . GLN A 1 91 ? -6.887 20.547 2.703 1 94.31 91 GLN A C 1
ATOM 718 O O . GLN A 1 91 ? -7.574 20.688 1.691 1 94.31 91 GLN A O 1
ATOM 723 N N . ASN A 1 92 ? -6.203 21.484 3.26 1 93.69 92 ASN A N 1
ATOM 724 C CA . ASN A 1 92 ? -6.152 22.797 2.627 1 93.69 92 ASN A CA 1
ATOM 725 C C . ASN A 1 92 ? -5.535 22.734 1.233 1 93.69 92 ASN A C 1
ATOM 727 O O . ASN A 1 92 ? -6.047 23.328 0.29 1 93.69 92 ASN A O 1
ATOM 731 N N . ALA A 1 93 ? -4.453 22.016 1.109 1 95.5 93 ALA A N 1
ATOM 732 C CA . ALA A 1 93 ? -3.826 21.828 -0.198 1 95.5 93 ALA A CA 1
ATOM 733 C C . ALA A 1 93 ? -4.781 21.141 -1.17 1 95.5 93 ALA A C 1
ATOM 735 O O . ALA A 1 93 ? -4.902 21.547 -2.326 1 95.5 93 ALA A O 1
ATOM 736 N N . PHE A 1 94 ? -5.422 20.125 -0.69 1 96 94 PHE A N 1
ATOM 737 C CA . PHE A 1 94 ? -6.387 19.391 -1.496 1 96 94 PHE A CA 1
ATOM 738 C C . PHE A 1 94 ? -7.496 20.297 -1.993 1 96 94 PHE A C 1
ATOM 740 O O . PHE A 1 94 ? -7.812 20.312 -3.184 1 96 94 PHE A O 1
ATOM 747 N N . LYS A 1 95 ? -8.062 21.109 -1.155 1 93.25 95 LYS A N 1
ATOM 748 C CA . LYS A 1 95 ? -9.172 22 -1.468 1 93.25 95 LYS A CA 1
ATOM 749 C C . LYS A 1 95 ? -8.758 23.047 -2.496 1 93.25 95 LYS A C 1
ATOM 751 O O . LYS A 1 95 ? -9.555 23.453 -3.344 1 93.25 95 LYS A O 1
ATOM 756 N N . THR A 1 96 ? -7.574 23.453 -2.41 1 94.06 96 THR A N 1
ATOM 757 C CA . THR A 1 96 ? -7.055 24.469 -3.318 1 94.06 96 THR A CA 1
ATOM 758 C C . THR A 1 96 ? -7.098 23.984 -4.762 1 94.06 96 THR A C 1
ATOM 760 O O . THR A 1 96 ? -7.238 24.781 -5.691 1 94.06 96 THR A O 1
ATOM 763 N N . HIS A 1 97 ? -7 22.688 -4.973 1 95.19 97 HIS A N 1
ATOM 764 C CA . HIS A 1 97 ? -6.879 22.156 -6.324 1 95.19 97 HIS A CA 1
ATOM 765 C C . HIS A 1 97 ? -8.148 21.422 -6.75 1 95.19 97 HIS A C 1
ATOM 767 O O . HIS A 1 97 ? -8.18 20.781 -7.801 1 95.19 97 HIS A O 1
ATOM 773 N N . THR A 1 98 ? -9.133 21.469 -5.883 1 91.44 98 THR A N 1
ATOM 774 C CA . THR A 1 98 ? -10.414 20.844 -6.211 1 91.44 98 THR A CA 1
ATOM 775 C C . THR A 1 98 ? -11.461 21.906 -6.516 1 91.44 98 THR A C 1
ATOM 777 O O . THR A 1 98 ? -11.414 23.016 -5.977 1 91.44 98 THR A O 1
ATOM 780 N N . LYS A 1 99 ? -12.039 21.766 -7.773 1 75.25 99 LYS A N 1
ATOM 781 C CA . LYS A 1 99 ? -13.094 22.734 -8.078 1 75.25 99 LYS A CA 1
ATOM 782 C C . LYS A 1 99 ? -14.133 22.781 -6.965 1 75.25 99 LYS A C 1
ATOM 784 O O . LYS A 1 99 ? -14 22.094 -5.953 1 75.25 99 LYS A O 1
ATOM 789 N N . GLU A 1 100 ? -15.445 23.031 -7.316 1 61.81 100 GLU A N 1
ATOM 790 C CA . GLU A 1 100 ? -16.484 23.172 -6.289 1 61.81 100 GLU A CA 1
ATOM 791 C C . GLU A 1 100 ? -16.438 22 -5.309 1 61.81 100 GLU A C 1
ATOM 793 O O . GLU A 1 100 ? -16.141 20.875 -5.691 1 61.81 100 GLU A O 1
ATOM 798 N N . ARG A 1 101 ? -16.297 22.203 -4.02 1 59.03 101 ARG A N 1
ATOM 799 C CA . ARG A 1 101 ? -16.203 21.469 -2.762 1 59.03 101 ARG A CA 1
ATOM 800 C C . ARG A 1 101 ? -16.594 20.016 -2.947 1 59.03 101 ARG A C 1
ATOM 802 O O . ARG A 1 101 ? -17.281 19.438 -2.096 1 59.03 101 ARG A O 1
ATOM 809 N N . THR A 1 102 ? -16.328 19.484 -4.145 1 66.94 102 THR A N 1
ATOM 810 C CA . THR A 1 102 ? -16.844 18.156 -4.453 1 66.94 102 THR A CA 1
ATOM 811 C C . THR A 1 102 ? -15.977 17.062 -3.83 1 66.94 102 THR A C 1
ATOM 813 O O . THR A 1 102 ? -16.359 15.898 -3.783 1 66.94 102 THR A O 1
ATOM 816 N N . GLY A 1 103 ? -14.938 17.438 -3.041 1 84.56 103 GLY A N 1
ATOM 817 C CA . GLY A 1 103 ? -14.203 16.375 -2.379 1 84.56 103 GLY A CA 1
ATOM 818 C C . GLY A 1 103 ? -13.484 15.461 -3.346 1 84.56 103 GLY A C 1
ATOM 819 O O . GLY A 1 103 ? -13.188 14.312 -3.018 1 84.56 103 GLY A O 1
ATOM 820 N N . ILE A 1 104 ? -13.344 15.891 -4.645 1 92.62 104 ILE A N 1
ATOM 821 C CA . ILE A 1 104 ? -12.688 15.055 -5.645 1 92.62 104 ILE A CA 1
ATOM 822 C C . ILE A 1 104 ? -11.555 15.836 -6.305 1 92.62 104 ILE A C 1
ATOM 824 O O . ILE A 1 104 ? -11.695 17.031 -6.586 1 92.62 104 ILE A O 1
ATOM 828 N N . LEU A 1 105 ? -10.453 15.227 -6.512 1 95.81 105 LEU A N 1
ATOM 829 C CA . LEU A 1 105 ? -9.281 15.781 -7.184 1 95.81 105 LEU A CA 1
ATOM 830 C C . LEU A 1 105 ? -9.055 15.102 -8.531 1 95.81 105 LEU A C 1
ATOM 832 O O . LEU A 1 105 ? -8.844 13.891 -8.594 1 95.81 105 LEU A O 1
ATOM 836 N N . LYS A 1 106 ? -9.164 15.914 -9.594 1 96.06 106 LYS A N 1
ATOM 837 C CA . LYS A 1 106 ? -8.836 15.328 -10.891 1 96.06 106 LYS A CA 1
ATOM 838 C C . LYS A 1 106 ? -7.387 14.852 -10.922 1 96.06 106 LYS A C 1
ATOM 840 O O . LYS A 1 106 ? -6.492 15.523 -10.406 1 96.06 106 LYS A O 1
ATOM 845 N N . ALA A 1 107 ? -7.141 13.734 -11.594 1 96.56 107 ALA A N 1
ATOM 846 C CA . ALA A 1 107 ? -5.809 13.141 -11.633 1 96.56 107 ALA A CA 1
ATOM 847 C C . ALA A 1 107 ? -4.785 14.117 -12.195 1 96.56 107 ALA A C 1
ATOM 849 O O . ALA A 1 107 ? -3.629 14.133 -11.773 1 96.56 107 ALA A O 1
ATOM 850 N N . GLU A 1 108 ? -5.219 14.977 -13.102 1 96.94 108 GLU A N 1
ATOM 851 C CA . GLU A 1 108 ? -4.316 15.914 -13.766 1 96.94 108 GLU A CA 1
ATOM 852 C C . GLU A 1 108 ? -3.822 16.984 -12.797 1 96.94 108 GLU A C 1
ATOM 854 O O . GLU A 1 108 ? -2.838 17.672 -13.07 1 96.94 108 GLU A O 1
ATOM 859 N N . ARG A 1 109 ? -4.469 17.109 -11.617 1 97.31 109 ARG A N 1
ATOM 860 C CA . ARG A 1 109 ? -4.105 18.125 -10.641 1 97.31 109 ARG A CA 1
ATOM 861 C C . ARG A 1 109 ? -3.258 17.531 -9.516 1 97.31 109 ARG A C 1
ATOM 863 O O . ARG A 1 109 ? -2.801 18.25 -8.633 1 97.31 109 ARG A O 1
ATOM 870 N N . LEU A 1 110 ? -3.014 16.266 -9.57 1 98.25 110 LEU A N 1
ATOM 871 C CA . LEU A 1 110 ? -2.336 15.586 -8.477 1 98.25 110 LEU A CA 1
ATOM 872 C C . LEU A 1 110 ? -0.938 16.156 -8.258 1 98.25 110 LEU A C 1
ATOM 874 O O . LEU A 1 110 ? -0.537 16.422 -7.125 1 98.25 110 LEU A O 1
ATOM 878 N N . ARG A 1 111 ? -0.248 16.406 -9.344 1 98.44 111 ARG A N 1
ATOM 879 C CA . ARG A 1 111 ? 1.108 16.938 -9.227 1 98.44 111 ARG A CA 1
ATOM 880 C C . ARG A 1 111 ? 1.114 18.281 -8.508 1 98.44 111 ARG A C 1
ATOM 882 O O . ARG A 1 111 ? 1.872 18.469 -7.555 1 98.44 111 ARG A O 1
ATOM 889 N N . ASP A 1 112 ? 0.255 19.156 -8.914 1 98.19 112 ASP A N 1
ATOM 890 C CA . ASP A 1 112 ? 0.194 20.5 -8.336 1 98.19 112 ASP A CA 1
ATOM 891 C C . ASP A 1 112 ? -0.193 20.438 -6.863 1 98.19 112 ASP A C 1
ATOM 893 O O . ASP A 1 112 ? 0.357 21.172 -6.043 1 98.19 112 ASP A O 1
ATOM 897 N N . ALA A 1 113 ? -1.141 19.594 -6.582 1 98.06 113 ALA A N 1
ATOM 898 C CA . ALA A 1 113 ? -1.583 19.453 -5.199 1 98.06 113 ALA A CA 1
ATOM 899 C C . ALA A 1 113 ? -0.451 18.938 -4.309 1 98.06 113 ALA A C 1
ATOM 901 O O . ALA A 1 113 ? -0.259 19.438 -3.195 1 98.06 113 ALA A O 1
ATOM 902 N N . LEU A 1 114 ? 0.309 17.953 -4.832 1 98.62 114 LEU A N 1
ATOM 903 C CA . LEU A 1 114 ? 1.418 17.391 -4.062 1 98.62 114 LEU A CA 1
ATOM 904 C C . LEU A 1 114 ? 2.549 18.406 -3.938 1 98.62 114 LEU A C 1
ATOM 906 O O . LEU A 1 114 ? 3.25 18.453 -2.924 1 98.62 114 LEU A O 1
ATOM 910 N N . GLU A 1 115 ? 2.709 19.25 -4.906 1 98.44 115 GLU A N 1
ATOM 911 C CA . GLU A 1 115 ? 3.691 20.328 -4.836 1 98.44 115 GLU A CA 1
ATOM 912 C C . GLU A 1 115 ? 3.336 21.328 -3.738 1 98.44 115 GLU A C 1
ATOM 914 O O . GLU A 1 115 ? 4.219 21.812 -3.027 1 98.44 115 GLU A O 1
ATOM 919 N N . ASP A 1 116 ? 2.057 21.578 -3.6 1 97.81 116 ASP A N 1
ATOM 920 C CA . ASP A 1 116 ? 1.591 22.484 -2.557 1 97.81 116 ASP A CA 1
ATOM 921 C C . ASP A 1 116 ? 1.891 21.938 -1.167 1 97.81 116 ASP A C 1
ATOM 923 O O . ASP A 1 116 ? 2.029 22.688 -0.204 1 97.81 116 ASP A O 1
ATOM 927 N N . VAL A 1 117 ? 1.926 20.656 -1.076 1 97.75 117 VAL A N 1
ATOM 928 C CA . VAL A 1 117 ? 2.26 20 0.188 1 97.75 117 VAL A CA 1
ATOM 929 C C . VAL A 1 117 ? 3.77 20.062 0.413 1 97.75 117 VAL A C 1
ATOM 931 O O . VAL A 1 117 ? 4.234 20.031 1.556 1 97.75 117 VAL A O 1
ATOM 934 N N . GLY A 1 118 ? 4.586 20.016 -0.731 1 97.38 118 GLY A N 1
ATOM 935 C CA . GLY A 1 118 ? 6.027 20.156 -0.569 1 97.38 118 GLY A CA 1
ATOM 936 C C . GLY A 1 118 ? 6.82 19.141 -1.368 1 97.38 118 GLY A C 1
ATOM 937 O O . GLY A 1 118 ? 8.039 19.031 -1.199 1 97.38 118 GLY A O 1
ATOM 938 N N . PHE A 1 119 ? 6.152 18.438 -2.238 1 97.81 119 PHE A N 1
ATOM 939 C CA . PHE A 1 119 ? 6.855 17.406 -3.004 1 97.81 119 PHE A CA 1
ATOM 940 C C . PHE A 1 119 ? 7.137 17.891 -4.422 1 97.81 119 PHE A C 1
ATOM 942 O O . PHE A 1 119 ? 6.25 18.438 -5.086 1 97.81 119 PHE A O 1
ATOM 949 N N . GLN A 1 120 ? 8.336 17.719 -4.859 1 96.94 120 GLN A N 1
ATOM 950 C CA . GLN A 1 120 ? 8.703 17.891 -6.262 1 96.94 120 GLN A CA 1
ATOM 951 C C . GLN A 1 120 ? 9.023 16.531 -6.906 1 96.94 120 GLN A C 1
ATOM 953 O O . GLN A 1 120 ? 10.055 15.93 -6.605 1 96.94 120 GLN A O 1
ATOM 958 N N . LEU A 1 121 ? 8.133 16.141 -7.758 1 97.81 121 LEU A N 1
ATOM 959 C CA . LEU A 1 121 ? 8.195 14.758 -8.234 1 97.81 121 LEU A CA 1
ATOM 960 C C . LEU A 1 121 ? 8.391 14.711 -9.742 1 97.81 121 LEU A C 1
ATOM 962 O O . LEU A 1 121 ? 7.895 15.578 -10.469 1 97.81 121 LEU A O 1
ATOM 966 N N . SER A 1 122 ? 9.102 13.742 -10.211 1 97.44 122 SER A N 1
ATOM 967 C CA . SER A 1 122 ? 9.203 13.477 -11.641 1 97.44 122 SER A CA 1
ATOM 968 C C . SER A 1 122 ? 7.883 12.977 -12.211 1 97.44 122 SER A C 1
ATOM 970 O O . SER A 1 122 ? 7.02 12.5 -11.461 1 97.44 122 SER A O 1
ATOM 972 N N . THR A 1 123 ? 7.746 13.023 -13.484 1 96.75 123 THR A N 1
ATOM 973 C CA . THR A 1 123 ? 6.555 12.547 -14.18 1 96.75 123 THR A CA 1
ATOM 974 C C . THR A 1 123 ? 6.359 11.047 -13.953 1 96.75 123 THR A C 1
ATOM 976 O O . THR A 1 123 ? 5.227 10.586 -13.805 1 96.75 123 THR A O 1
ATOM 979 N N . GLU A 1 124 ? 7.43 10.359 -13.875 1 94.81 124 GLU A N 1
ATOM 980 C CA . GLU A 1 124 ? 7.355 8.914 -13.672 1 94.81 124 GLU A CA 1
ATOM 981 C C . GLU A 1 124 ? 6.77 8.578 -12.297 1 94.81 124 GLU A C 1
ATOM 983 O O . GLU A 1 124 ? 5.914 7.699 -12.188 1 94.81 124 GLU A O 1
ATOM 988 N N . VAL A 1 125 ? 7.219 9.32 -11.312 1 97 125 VAL A N 1
ATOM 989 C CA . VAL A 1 125 ? 6.734 9.094 -9.953 1 97 125 VAL A CA 1
ATOM 990 C C . VAL A 1 125 ? 5.254 9.445 -9.867 1 97 125 VAL A C 1
ATOM 992 O O . VAL A 1 125 ? 4.461 8.688 -9.305 1 97 125 VAL A O 1
ATOM 995 N N . VAL A 1 126 ? 4.848 10.508 -10.492 1 98.06 126 VAL A N 1
ATOM 996 C CA . VAL A 1 126 ? 3.447 10.922 -10.477 1 98.06 126 VAL A CA 1
ATOM 997 C C . VAL A 1 126 ? 2.592 9.875 -11.188 1 98.06 126 VAL A C 1
ATOM 999 O O . VAL A 1 126 ? 1.488 9.555 -10.742 1 98.06 126 VAL A O 1
ATOM 1002 N N . SER A 1 127 ? 3.098 9.312 -12.242 1 95.62 127 SER A N 1
ATOM 1003 C CA . SER A 1 127 ? 2.365 8.289 -12.984 1 95.62 127 SER A CA 1
ATOM 1004 C C . SER A 1 127 ? 2.113 7.055 -12.133 1 95.62 127 SER A C 1
ATOM 1006 O O . SER A 1 127 ? 1.034 6.461 -12.188 1 95.62 127 SER A O 1
ATOM 1008 N N . ILE A 1 128 ? 3.098 6.668 -11.328 1 95.31 128 ILE A N 1
ATOM 1009 C CA . ILE A 1 128 ? 2.945 5.523 -10.438 1 95.31 128 ILE A CA 1
ATOM 1010 C C . ILE A 1 128 ? 1.875 5.824 -9.391 1 95.31 128 ILE A C 1
ATOM 1012 O O . ILE A 1 128 ? 1.04 4.973 -9.078 1 95.31 128 ILE A O 1
ATOM 1016 N N . LEU A 1 129 ? 1.879 7.051 -8.891 1 97.5 129 LEU A N 1
ATOM 1017 C CA . LEU A 1 129 ? 0.891 7.441 -7.891 1 97.5 129 LEU A CA 1
ATOM 1018 C C . LEU A 1 129 ? -0.515 7.43 -8.484 1 97.5 129 LEU A C 1
ATOM 1020 O O . LEU A 1 129 ? -1.467 7.004 -7.824 1 97.5 129 LEU A O 1
ATOM 1024 N N . VAL A 1 130 ? -0.631 7.871 -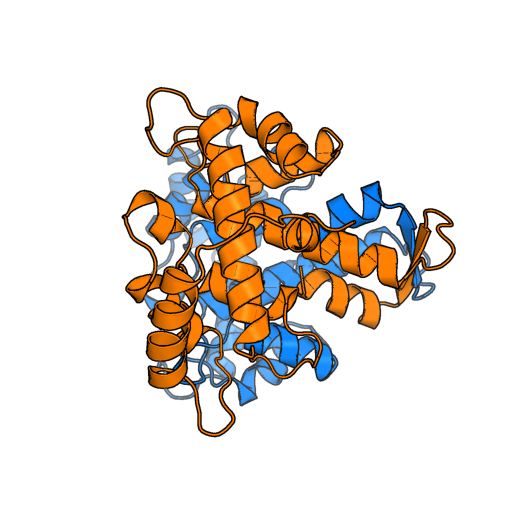9.695 1 97.06 130 VAL A N 1
ATOM 1025 C CA . VAL A 1 130 ? -1.926 7.848 -10.367 1 97.06 130 VAL A CA 1
ATOM 1026 C C . VAL A 1 130 ? -2.4 6.406 -10.523 1 97.06 130 VAL A C 1
ATOM 1028 O O . VAL A 1 130 ? -3.562 6.094 -10.25 1 97.06 130 VAL A O 1
ATOM 1031 N N . LEU A 1 131 ? -1.546 5.559 -10.938 1 94.62 131 LEU A N 1
ATOM 1032 C CA . LEU A 1 131 ? -1.891 4.152 -11.094 1 94.62 131 LEU A CA 1
ATOM 1033 C C . LEU A 1 131 ? -2.346 3.551 -9.766 1 94.62 131 LEU A C 1
ATOM 1035 O O . LEU A 1 131 ? -3.275 2.742 -9.734 1 94.62 131 LEU A O 1
ATOM 1039 N N . ARG A 1 132 ? -1.753 3.982 -8.688 1 94.88 132 ARG A N 1
ATOM 1040 C CA . ARG A 1 132 ? -2.006 3.402 -7.375 1 94.88 132 ARG A CA 1
ATOM 1041 C C . ARG A 1 132 ? -3.305 3.938 -6.781 1 94.88 132 ARG A C 1
ATOM 1043 O O . ARG A 1 132 ? -4.012 3.219 -6.07 1 94.88 132 ARG A O 1
ATOM 1050 N N . TYR A 1 133 ? -3.67 5.207 -7.164 1 96.56 133 TYR A N 1
ATOM 1051 C CA . TYR A 1 133 ? -4.672 5.805 -6.289 1 96.56 133 TYR A CA 1
ATOM 1052 C C . TYR A 1 133 ? -5.852 6.34 -7.094 1 96.56 133 TYR A C 1
ATOM 1054 O O . TYR A 1 133 ? -6.91 6.633 -6.535 1 96.56 133 TYR A O 1
ATOM 1062 N N . MET A 1 134 ? -5.695 6.492 -8.406 1 96.81 134 MET A N 1
ATOM 1063 C CA . MET A 1 134 ? -6.77 7.051 -9.227 1 96.81 134 MET A CA 1
ATOM 1064 C C . MET A 1 134 ? -7.984 6.125 -9.234 1 96.81 134 MET A C 1
ATOM 1066 O O . MET A 1 134 ? -7.84 4.91 -9.375 1 96.81 134 MET A O 1
ATOM 1070 N N . ARG A 1 135 ? -9.125 6.676 -9.109 1 95.69 135 ARG A N 1
ATOM 1071 C CA . ARG A 1 135 ? -10.367 5.918 -9.203 1 95.69 135 ARG A CA 1
ATOM 1072 C C . ARG A 1 135 ? -10.828 5.797 -10.656 1 95.69 135 ARG A C 1
ATOM 1074 O O . ARG A 1 135 ? -10.227 6.391 -11.555 1 95.69 135 ARG A O 1
ATOM 1081 N N . LYS A 1 136 ? -11.828 5.008 -10.82 1 95.06 136 LYS A N 1
ATOM 1082 C CA . LYS A 1 136 ? -12.32 4.68 -12.156 1 95.06 136 LYS A CA 1
ATOM 1083 C C . LYS A 1 136 ? -12.781 5.93 -12.898 1 95.06 136 LYS A C 1
ATOM 1085 O O . LYS A 1 136 ? -12.664 6.012 -14.117 1 95.06 136 LYS A O 1
ATOM 1090 N N . ASP A 1 137 ? -13.25 6.938 -12.164 1 95.06 137 ASP A N 1
ATOM 1091 C CA . ASP A 1 137 ? -13.789 8.148 -12.781 1 95.06 137 ASP A CA 1
ATOM 1092 C C . ASP A 1 137 ? -12.672 9.156 -13.078 1 95.06 137 ASP A C 1
ATOM 1094 O O . ASP A 1 137 ? -12.945 10.305 -13.414 1 95.06 137 ASP A O 1
ATOM 1098 N N . GLY A 1 138 ? -11.383 8.758 -12.859 1 95.75 138 GLY A N 1
ATOM 1099 C CA . GLY A 1 138 ? -10.258 9.617 -13.203 1 95.75 138 GLY A CA 1
ATOM 1100 C C . GLY A 1 138 ? -9.922 10.617 -12.117 1 95.75 138 GLY A C 1
ATOM 1101 O O . GLY A 1 138 ? -9.195 11.586 -12.359 1 95.75 138 GLY A O 1
ATOM 1102 N N . THR A 1 139 ? -10.523 10.383 -10.93 1 95.81 139 THR A N 1
ATOM 1103 C CA . THR A 1 139 ? -10.328 11.344 -9.852 1 95.81 139 THR A CA 1
ATOM 1104 C C . THR A 1 139 ? -9.781 10.648 -8.609 1 95.81 139 THR A C 1
ATOM 1106 O O . THR A 1 139 ? -9.648 9.422 -8.578 1 95.81 139 THR A O 1
ATOM 1109 N N . LEU A 1 140 ? -9.352 11.406 -7.641 1 96.5 140 LEU A N 1
ATOM 1110 C CA . LEU A 1 140 ? -8.93 10.961 -6.32 1 96.5 140 LEU A CA 1
ATOM 1111 C C . LEU A 1 140 ? -9.797 11.578 -5.23 1 96.5 140 LEU A C 1
ATOM 1113 O O . LEU A 1 140 ? -10.289 12.695 -5.383 1 96.5 140 LEU A O 1
ATOM 1117 N N . ARG A 1 141 ? -9.953 10.82 -4.184 1 95.12 141 ARG A N 1
ATOM 1118 C CA . ARG A 1 141 ? -10.562 11.336 -2.963 1 95.12 141 ARG A CA 1
ATOM 1119 C C . ARG A 1 141 ? -9.5 11.797 -1.972 1 95.12 141 ARG A C 1
ATOM 1121 O O . ARG A 1 141 ? -8.312 11.539 -2.164 1 95.12 141 ARG A O 1
ATOM 1128 N N . PHE A 1 142 ? -9.891 12.492 -0.969 1 95.94 142 PHE A N 1
ATOM 1129 C CA . PHE A 1 142 ? -8.953 13.016 0.016 1 95.94 142 PHE A CA 1
ATOM 1130 C C . PHE A 1 142 ? -8.141 11.883 0.636 1 95.94 142 PHE A C 1
ATOM 1132 O O . PHE A 1 142 ? -6.93 12.016 0.838 1 95.94 142 PHE A O 1
ATOM 1139 N N . GLY A 1 143 ? -8.805 10.766 0.928 1 96.56 143 GLY A N 1
ATOM 1140 C CA . GLY A 1 143 ? -8.094 9.625 1.477 1 96.56 143 GLY A CA 1
ATOM 1141 C C . GLY A 1 143 ? -6.98 9.125 0.573 1 96.56 143 GLY A C 1
ATOM 1142 O O . GLY A 1 143 ? -5.91 8.742 1.05 1 96.56 143 GLY A O 1
ATOM 1143 N N . ASP A 1 144 ? -7.234 9.109 -0.773 1 96.94 144 ASP A N 1
ATOM 1144 C CA . ASP A 1 144 ? -6.203 8.719 -1.732 1 96.94 144 ASP A CA 1
ATOM 1145 C C . ASP A 1 144 ? -5.008 9.664 -1.665 1 96.94 144 ASP A C 1
ATOM 1147 O O . ASP A 1 144 ? -3.857 9.227 -1.675 1 96.94 144 ASP A O 1
ATOM 1151 N N . PHE A 1 145 ? -5.332 10.93 -1.583 1 97.94 145 PHE A N 1
ATOM 1152 C CA . PHE A 1 145 ? -4.332 11.984 -1.504 1 97.94 145 PHE A CA 1
ATOM 1153 C C . PHE A 1 145 ? -3.486 11.844 -0.244 1 97.94 145 PHE A C 1
ATOM 1155 O O . PHE A 1 145 ? -2.258 11.906 -0.303 1 97.94 145 PHE A O 1
ATOM 1162 N N . VAL A 1 146 ? -4.129 11.578 0.845 1 97.94 146 VAL A N 1
ATOM 1163 C CA . VAL A 1 146 ? -3.451 11.383 2.123 1 97.94 146 VAL A CA 1
ATOM 1164 C C . VAL A 1 146 ? -2.535 10.164 2.045 1 97.94 146 VAL A C 1
ATOM 1166 O O . VAL A 1 146 ? -1.382 10.219 2.48 1 97.94 146 VAL A O 1
ATOM 1169 N N . SER A 1 147 ? -3.029 9.07 1.48 1 97.38 147 SER A N 1
ATOM 1170 C CA . SER A 1 147 ? -2.225 7.859 1.323 1 97.38 147 SER A CA 1
ATOM 1171 C C . SER A 1 147 ? -0.977 8.133 0.489 1 97.38 147 SER A C 1
ATOM 1173 O O . SER A 1 147 ? 0.121 7.699 0.845 1 97.38 147 SER A O 1
ATOM 1175 N N . ALA A 1 148 ? -1.164 8.844 -0.562 1 98.19 148 ALA A N 1
ATOM 1176 C CA . ALA A 1 148 ? -0.03 9.188 -1.417 1 98.19 148 ALA A CA 1
ATOM 1177 C C . ALA A 1 148 ? 1.016 9.992 -0.646 1 98.19 148 ALA A C 1
ATOM 1179 O O . ALA A 1 148 ? 2.213 9.711 -0.74 1 98.19 148 ALA A O 1
ATOM 1180 N N . ILE A 1 149 ? 0.565 10.992 0.101 1 98.44 149 ILE A N 1
ATOM 1181 C CA . ILE A 1 149 ? 1.454 11.844 0.878 1 98.44 149 ILE A CA 1
ATOM 1182 C C . ILE A 1 149 ? 2.219 11.008 1.898 1 98.44 149 ILE A C 1
ATOM 1184 O O . ILE A 1 149 ? 3.434 11.156 2.053 1 98.44 149 ILE A O 1
ATOM 1188 N N . LEU A 1 150 ? 1.512 10.133 2.57 1 97.5 150 LEU A N 1
ATOM 1189 C CA . LEU A 1 150 ? 2.141 9.297 3.59 1 97.5 150 LEU A CA 1
ATOM 1190 C C . LEU A 1 150 ? 3.207 8.398 2.975 1 97.5 150 LEU A C 1
ATOM 1192 O O . LEU A 1 150 ? 4.309 8.273 3.518 1 97.5 150 LEU A O 1
ATOM 1196 N N . HIS A 1 151 ? 2.916 7.793 1.827 1 97.12 151 HIS A N 1
ATOM 1197 C CA . HIS A 1 151 ? 3.879 6.941 1.135 1 97.12 151 HIS A CA 1
ATOM 1198 C C . HIS A 1 151 ? 5.117 7.73 0.729 1 97.12 151 HIS A C 1
ATOM 1200 O O . HIS A 1 151 ? 6.246 7.281 0.946 1 97.12 151 HIS A O 1
ATOM 1206 N N . LEU A 1 152 ? 4.879 8.859 0.209 1 98 152 LEU A N 1
ATOM 1207 C CA . LEU A 1 152 ? 5.984 9.719 -0.202 1 98 152 LEU A CA 1
ATOM 1208 C C . LEU A 1 152 ? 6.812 10.156 1.004 1 98 152 LEU A C 1
ATOM 1210 O O . LEU A 1 152 ? 8.047 10.133 0.958 1 98 152 LEU A O 1
ATOM 1214 N N . SER A 1 153 ? 6.145 10.555 2.072 1 97.12 153 SER A N 1
ATOM 1215 C CA . SER A 1 153 ? 6.832 11.023 3.271 1 97.12 153 SER A CA 1
ATOM 1216 C C . SER A 1 153 ? 7.75 9.938 3.838 1 97.12 153 SER A C 1
ATOM 1218 O O . SER A 1 153 ? 8.898 10.211 4.191 1 97.12 153 SER A O 1
ATOM 1220 N N . VAL A 1 154 ? 7.23 8.719 3.922 1 96.25 154 VAL A N 1
ATOM 1221 C CA . VAL A 1 154 ? 8.023 7.609 4.441 1 96.25 154 VAL A CA 1
ATOM 1222 C C . VAL A 1 154 ? 9.219 7.355 3.521 1 96.25 154 VAL A C 1
ATOM 1224 O O . VAL A 1 154 ? 10.352 7.203 3.99 1 96.25 154 VAL A O 1
ATOM 1227 N N . ALA A 1 155 ? 8.961 7.348 2.199 1 97.12 155 ALA A N 1
ATOM 1228 C CA . ALA A 1 155 ? 10.031 7.078 1.235 1 97.12 155 ALA A CA 1
ATOM 1229 C C . ALA A 1 155 ? 11.117 8.148 1.308 1 97.12 155 ALA A C 1
ATOM 1231 O O . ALA A 1 155 ? 12.305 7.828 1.344 1 97.12 155 ALA A O 1
ATOM 1232 N N . PHE A 1 156 ? 10.727 9.406 1.382 1 96.75 156 PHE A N 1
ATOM 1233 C CA . PHE A 1 156 ? 11.695 10.492 1.468 1 96.75 156 PHE A CA 1
ATOM 1234 C C . PHE A 1 156 ? 12.484 10.414 2.768 1 96.75 156 PHE A C 1
ATOM 1236 O O . PHE A 1 156 ? 13.711 10.555 2.764 1 96.75 156 PHE A O 1
ATOM 1243 N N . ASN A 1 157 ? 11.781 10.164 3.852 1 95.31 157 ASN A N 1
ATOM 1244 C CA . ASN A 1 157 ? 12.43 10.102 5.156 1 95.31 157 ASN A CA 1
ATOM 1245 C C . ASN A 1 157 ? 13.461 8.969 5.211 1 95.31 157 ASN A C 1
ATOM 1247 O O . ASN A 1 157 ? 14.562 9.156 5.73 1 95.31 157 ASN A O 1
ATOM 1251 N N . LEU A 1 158 ? 13.102 7.812 4.68 1 95.5 158 LEU A N 1
ATOM 1252 C CA . LEU A 1 158 ? 14 6.668 4.68 1 95.5 158 LEU A CA 1
ATOM 1253 C C . LEU A 1 158 ? 15.258 6.965 3.861 1 95.5 158 LEU A C 1
ATOM 1255 O O . LEU A 1 158 ?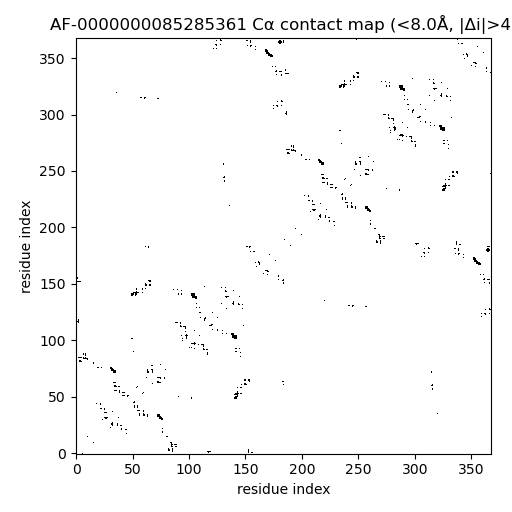 16.359 6.609 4.266 1 95.5 158 LEU A O 1
ATOM 1259 N N . PHE A 1 159 ? 15.062 7.629 2.717 1 97.19 159 PHE A N 1
ATOM 1260 C CA . PHE A 1 159 ? 16.203 7.992 1.888 1 97.19 159 PHE A CA 1
ATOM 1261 C C . PHE A 1 159 ? 17.109 8.984 2.613 1 97.19 159 PHE A C 1
ATOM 1263 O O . PHE A 1 159 ? 18.328 8.812 2.648 1 97.19 159 PHE A O 1
ATOM 1270 N N . GLU A 1 160 ? 16.531 9.969 3.199 1 95.88 160 GLU A N 1
ATOM 1271 C CA . GLU A 1 160 ? 17.297 11.016 3.881 1 95.88 160 GLU A CA 1
ATOM 1272 C C . GLU A 1 160 ? 18.062 10.453 5.07 1 95.88 160 GLU A C 1
ATOM 1274 O O . GLU A 1 160 ? 19.203 10.836 5.316 1 95.88 160 GLU A O 1
ATOM 1279 N N . LYS A 1 161 ? 17.438 9.555 5.789 1 95 161 LYS A N 1
ATOM 1280 C CA . LYS A 1 161 ? 18.094 8.938 6.934 1 95 161 LYS A CA 1
ATOM 1281 C C . LYS A 1 161 ? 19.312 8.125 6.496 1 95 161 LYS A C 1
ATOM 1283 O O . LYS A 1 161 ? 20.297 8.031 7.23 1 95 161 LYS A O 1
ATOM 1288 N N . ARG A 1 162 ? 19.281 7.664 5.27 1 95.69 162 ARG A N 1
ATOM 1289 C CA . ARG A 1 162 ? 20.359 6.824 4.766 1 95.69 162 ARG A CA 1
ATOM 1290 C C . ARG A 1 162 ? 21.406 7.66 4.043 1 95.69 162 ARG A C 1
ATOM 1292 O O . ARG A 1 162 ? 22.5 7.164 3.715 1 95.69 162 ARG A O 1
ATOM 1299 N N . ASP A 1 163 ? 21.047 8.891 3.822 1 96.5 163 ASP A N 1
ATOM 1300 C CA . ASP A 1 163 ? 21.969 9.789 3.133 1 96.5 163 ASP A CA 1
ATOM 1301 C C . ASP A 1 163 ? 22.234 11.047 3.957 1 96.5 163 ASP A C 1
ATOM 1303 O O . ASP A 1 163 ? 22.047 12.164 3.473 1 96.5 163 ASP A O 1
ATOM 1307 N N . PRO A 1 164 ? 22.797 10.867 5.156 1 92.88 164 PRO A N 1
ATOM 1308 C CA . PRO A 1 164 ? 22.969 12.016 6.047 1 92.88 164 PRO A CA 1
ATOM 1309 C C . PRO A 1 164 ? 23.891 13.086 5.461 1 92.88 164 PRO A C 1
ATOM 1311 O O . PRO A 1 164 ? 23.766 14.266 5.785 1 92.88 164 PRO A O 1
ATOM 1314 N N . LEU A 1 165 ? 24.812 12.703 4.512 1 94.62 165 LEU A N 1
ATOM 1315 C CA . LEU A 1 165 ? 25.75 13.656 3.932 1 94.62 165 LEU A CA 1
ATOM 1316 C C . LEU A 1 165 ? 25.203 14.242 2.635 1 94.62 165 LEU A C 1
ATOM 1318 O O . LEU A 1 165 ? 25.875 15.031 1.973 1 94.62 165 LEU A O 1
ATOM 1322 N N . GLN A 1 166 ? 24 13.797 2.217 1 93.12 166 GLN A N 1
ATOM 1323 C CA . GLN A 1 166 ? 23.312 14.312 1.042 1 93.12 166 GLN A CA 1
ATOM 1324 C C . GLN A 1 166 ? 24.141 14.094 -0.224 1 93.12 166 GLN A C 1
ATOM 1326 O O . GLN A 1 166 ? 24.328 15.016 -1.019 1 93.12 166 GLN A O 1
ATOM 1331 N N . ASN A 1 167 ? 24.641 12.891 -0.397 1 93.94 167 ASN A N 1
ATOM 1332 C CA . ASN A 1 167 ? 25.406 12.484 -1.573 1 93.94 167 ASN A CA 1
ATOM 1333 C C . ASN A 1 167 ? 24.5 12.234 -2.771 1 93.94 167 ASN A C 1
ATOM 1335 O O . ASN A 1 167 ? 24.969 12.141 -3.906 1 93.94 167 ASN A O 1
ATOM 1339 N N . GLY A 1 168 ? 23.219 12.039 -2.514 1 95.62 168 GLY A N 1
ATOM 1340 C CA . GLY A 1 168 ? 22.25 11.852 -3.586 1 95.62 168 GLY A CA 1
ATOM 1341 C C . GLY A 1 168 ? 22.062 10.398 -3.965 1 95.62 168 GLY A C 1
ATOM 1342 O O . GLY A 1 168 ? 21.328 10.086 -4.91 1 95.62 168 GLY A O 1
ATOM 1343 N N . THR A 1 169 ? 22.781 9.477 -3.262 1 97.06 169 THR A N 1
ATOM 1344 C CA . THR A 1 169 ? 22.641 8.039 -3.496 1 97.06 169 THR A CA 1
ATOM 1345 C C . THR A 1 169 ? 22.672 7.27 -2.18 1 97.06 169 THR A C 1
ATOM 1347 O O . THR A 1 169 ? 23.281 7.711 -1.211 1 97.06 169 THR A O 1
ATOM 1350 N N . VAL A 1 170 ? 21.953 6.176 -2.152 1 97.69 170 VAL A N 1
ATOM 1351 C CA . VAL A 1 170 ? 21.953 5.32 -0.969 1 97.69 170 VAL A CA 1
ATOM 1352 C C . VAL A 1 170 ? 22.172 3.867 -1.379 1 97.69 170 VAL A C 1
ATOM 1354 O O . VAL A 1 170 ? 21.812 3.461 -2.482 1 97.69 170 VAL A O 1
ATOM 1357 N N . LYS A 1 171 ? 22.75 3.105 -0.489 1 96.75 171 LYS A N 1
ATOM 1358 C CA . LYS A 1 171 ? 23.016 1.687 -0.707 1 96.75 171 LYS A CA 1
ATOM 1359 C C . LYS A 1 171 ? 22.156 0.822 0.212 1 96.75 171 LYS A C 1
ATOM 1361 O O . LYS A 1 171 ? 21.953 1.15 1.385 1 96.75 171 LYS A O 1
ATOM 1366 N N . PHE A 1 172 ? 21.688 -0.257 -0.374 1 97.69 172 PHE A N 1
ATOM 1367 C CA . PHE A 1 172 ? 20.875 -1.204 0.39 1 97.69 172 PHE A CA 1
ATOM 1368 C C . PHE A 1 172 ? 21.391 -2.625 0.209 1 97.69 172 PHE A C 1
ATOM 1370 O O . PHE A 1 172 ? 21.719 -3.037 -0.907 1 97.69 172 PHE A O 1
ATOM 1377 N N . SER A 1 173 ? 21.531 -3.322 1.344 1 97.81 173 SER A N 1
ATOM 1378 C CA . SER A 1 173 ? 21.516 -4.777 1.247 1 97.81 173 SER A CA 1
ATOM 1379 C C . SER A 1 173 ? 20.094 -5.289 0.983 1 97.81 173 SER A C 1
ATOM 1381 O O . SER A 1 173 ? 19.141 -4.527 1.059 1 97.81 173 SER A O 1
ATOM 1383 N N . MET A 1 174 ? 19.984 -6.547 0.701 1 96.38 174 MET A N 1
ATOM 1384 C CA . MET A 1 174 ? 18.672 -7.137 0.431 1 96.38 174 MET A CA 1
ATOM 1385 C C . MET A 1 174 ? 17.734 -6.941 1.617 1 96.38 174 MET A C 1
ATOM 1387 O O . MET A 1 174 ? 16.594 -6.508 1.447 1 96.38 174 MET A O 1
ATOM 1391 N N . GLY A 1 175 ? 18.219 -7.223 2.791 1 97.06 175 GLY A N 1
ATOM 1392 C CA . GLY A 1 175 ? 17.406 -7.07 3.99 1 97.06 175 GLY A CA 1
ATOM 1393 C C . GLY A 1 175 ? 16.953 -5.641 4.234 1 97.06 175 GLY A C 1
ATOM 1394 O O . GLY A 1 175 ? 15.797 -5.395 4.551 1 97.06 175 GLY A O 1
ATOM 1395 N N . GLU A 1 176 ? 17.906 -4.723 4.066 1 97.06 176 GLU A N 1
ATOM 1396 C CA . GLU A 1 176 ? 17.594 -3.305 4.242 1 97.06 176 GLU A CA 1
ATOM 1397 C C . GLU A 1 176 ? 16.594 -2.824 3.205 1 97.06 176 GLU A C 1
ATOM 1399 O O . GLU A 1 176 ? 15.688 -2.053 3.525 1 97.06 176 GLU A O 1
ATOM 1404 N N . TRP A 1 177 ? 16.766 -3.307 2.01 1 97.56 177 TRP A N 1
ATOM 1405 C CA . TRP A 1 177 ? 15.875 -2.969 0.911 1 97.56 177 TRP A CA 1
ATOM 1406 C C . TRP A 1 177 ? 14.453 -3.455 1.195 1 97.56 177 TRP A C 1
ATOM 1408 O O . TRP A 1 177 ? 13.5 -2.68 1.122 1 97.56 177 TRP A O 1
ATOM 1418 N N . LEU A 1 178 ? 14.359 -4.688 1.601 1 97.5 178 LEU A N 1
ATOM 1419 C CA . LEU A 1 178 ? 13.039 -5.258 1.854 1 97.5 178 LEU A CA 1
ATOM 1420 C C . LEU A 1 178 ? 12.336 -4.52 2.986 1 97.5 178 LEU A C 1
ATOM 1422 O O . LEU A 1 178 ? 11.156 -4.172 2.869 1 97.5 178 LEU A O 1
ATOM 1426 N N . LYS A 1 179 ? 13.047 -4.238 4.047 1 96 179 LYS A N 1
ATOM 1427 C CA . LYS A 1 179 ? 12.477 -3.52 5.184 1 96 179 LYS A CA 1
ATOM 1428 C C . LYS A 1 179 ? 11.992 -2.133 4.773 1 96 179 LYS A C 1
ATOM 1430 O O . LYS A 1 179 ? 10.852 -1.759 5.059 1 96 179 LYS A O 1
ATOM 1435 N N . SER A 1 180 ? 12.852 -1.438 4.004 1 96.25 180 SER A N 1
ATOM 1436 C CA . SER A 1 180 ? 12.539 -0.069 3.611 1 96.25 180 SER A CA 1
ATOM 1437 C C . SER A 1 180 ? 11.375 -0.032 2.623 1 96.25 180 SER A C 1
ATOM 1439 O O . SER A 1 180 ? 10.461 0.78 2.766 1 96.25 180 SER A O 1
ATOM 1441 N N . ALA A 1 181 ? 11.414 -0.952 1.646 1 96.38 181 ALA A N 1
ATOM 1442 C CA . ALA A 1 181 ? 10.375 -0.976 0.614 1 96.38 181 ALA A CA 1
ATOM 1443 C C . ALA A 1 181 ? 9.023 -1.344 1.206 1 96.38 181 ALA A C 1
ATOM 1445 O O . ALA A 1 181 ? 7.996 -0.758 0.841 1 96.38 181 ALA A O 1
ATOM 1446 N N . LEU A 1 182 ? 9.016 -2.232 2.184 1 95.5 182 LEU A N 1
ATOM 1447 C CA . LEU A 1 182 ? 7.762 -2.719 2.754 1 95.5 182 LEU A CA 1
ATOM 1448 C C . LEU A 1 182 ? 7.195 -1.716 3.752 1 95.5 182 LEU A C 1
ATOM 1450 O O . LEU A 1 182 ? 6.008 -1.762 4.078 1 95.5 182 LEU A O 1
ATOM 1454 N N . MET A 1 183 ? 8.039 -0.854 4.234 1 92.62 183 MET A N 1
ATOM 1455 C CA . MET A 1 183 ? 7.582 0.178 5.16 1 92.62 183 MET A CA 1
ATOM 1456 C C . MET A 1 183 ? 6.852 1.29 4.414 1 92.62 183 MET A C 1
ATOM 1458 O O . MET A 1 183 ? 6.121 2.074 5.023 1 92.62 183 MET A O 1
ATOM 1462 N N . CYS A 1 184 ? 7.121 1.345 3.102 1 91.19 184 CYS A N 1
ATOM 1463 C CA . CYS A 1 184 ? 6.457 2.359 2.291 1 91.19 184 CYS A CA 1
ATOM 1464 C C . CYS A 1 184 ? 5.07 1.89 1.856 1 91.19 184 CYS A C 1
ATOM 1466 O O . CYS A 1 184 ? 4.863 0.698 1.624 1 91.19 184 CYS A O 1
ATOM 1468 N N . LYS B 1 1 ? 14.5 -17.438 -7.719 1 37.25 1 LYS B N 1
ATOM 1469 C CA . LYS B 1 1 ? 13.445 -17.344 -8.727 1 37.25 1 LYS B CA 1
ATOM 1470 C C . LYS B 1 1 ? 12.148 -16.828 -8.102 1 37.25 1 LYS B C 1
ATOM 1472 O O . LYS B 1 1 ? 11.727 -17.328 -7.051 1 37.25 1 LYS B O 1
ATOM 1477 N N . PRO B 1 2 ? 11.664 -15.719 -8.562 1 41.53 2 PRO B N 1
ATOM 1478 C CA . PRO B 1 2 ? 10.492 -15.156 -7.879 1 41.53 2 PRO B CA 1
ATOM 1479 C C . PRO B 1 2 ? 9.305 -16.109 -7.859 1 41.53 2 PRO B C 1
ATOM 1481 O O . PRO B 1 2 ? 9.164 -16.938 -8.766 1 41.53 2 PRO B O 1
ATOM 1484 N N . ALA B 1 3 ? 8.672 -16.297 -6.785 1 45.62 3 ALA B N 1
ATOM 1485 C CA . ALA B 1 3 ? 7.566 -17.203 -6.508 1 45.62 3 ALA B CA 1
ATOM 1486 C C . ALA B 1 3 ? 6.527 -17.172 -7.625 1 45.62 3 ALA B C 1
ATOM 1488 O O . ALA B 1 3 ? 5.926 -18.188 -7.957 1 45.62 3 ALA B O 1
ATOM 1489 N N . LEU B 1 4 ? 6.309 -15.961 -8.164 1 48.03 4 LEU B N 1
ATOM 1490 C CA . LEU B 1 4 ? 5.242 -15.875 -9.148 1 48.03 4 LEU B CA 1
ATOM 1491 C C . LEU B 1 4 ? 5.496 -16.828 -10.312 1 48.03 4 LEU B C 1
ATOM 1493 O O . LEU B 1 4 ? 4.551 -17.344 -10.914 1 48.03 4 LEU B O 1
ATOM 1497 N N . LEU B 1 5 ? 6.824 -17.062 -10.602 1 44.47 5 LEU B N 1
ATOM 1498 C CA . LEU B 1 5 ? 7.094 -17.766 -11.859 1 44.47 5 LEU B CA 1
ATOM 1499 C C . LEU B 1 5 ? 7.102 -19.281 -11.641 1 44.47 5 LEU B C 1
ATOM 1501 O O . LEU B 1 5 ? 7.027 -20.047 -12.602 1 44.47 5 LEU B O 1
ATOM 1505 N N . LYS B 1 6 ? 7.375 -19.703 -10.484 1 45.53 6 LYS B N 1
ATOM 1506 C CA . LYS B 1 6 ? 7.699 -21.125 -10.422 1 45.53 6 LYS B CA 1
ATOM 1507 C C . LYS B 1 6 ? 6.434 -21.969 -10.352 1 45.53 6 LYS B C 1
ATOM 1509 O O . LYS B 1 6 ? 6.504 -23.203 -10.32 1 45.53 6 LYS B O 1
ATOM 1514 N N . ALA B 1 7 ? 5.285 -21.391 -10.102 1 47.09 7 ALA B N 1
ATOM 1515 C CA . ALA B 1 7 ? 4.234 -22.359 -9.844 1 47.09 7 ALA B CA 1
ATOM 1516 C C . ALA B 1 7 ? 3.752 -23 -11.141 1 47.09 7 ALA B C 1
ATOM 1518 O O . ALA B 1 7 ? 3.041 -22.375 -11.922 1 47.09 7 ALA B O 1
ATOM 1519 N N . ARG B 1 8 ? 4.484 -23.812 -11.688 1 44.22 8 ARG B N 1
ATOM 1520 C CA . ARG B 1 8 ? 4.086 -24.641 -12.812 1 44.22 8 ARG B CA 1
ATOM 1521 C C . ARG B 1 8 ? 2.82 -25.438 -12.5 1 44.22 8 ARG B C 1
ATOM 1523 O O . ARG B 1 8 ? 2.85 -26.656 -12.414 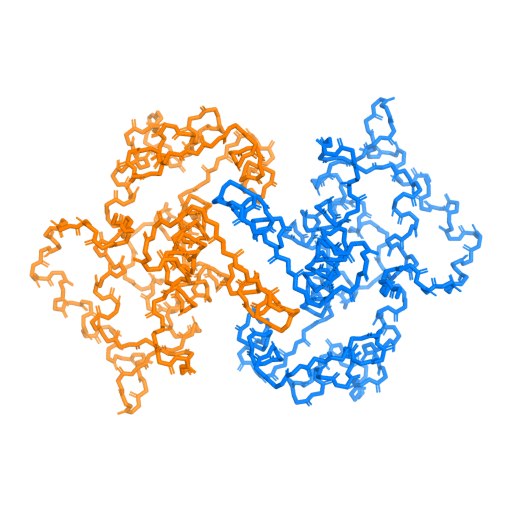1 44.22 8 ARG B O 1
ATOM 1530 N N . GLY B 1 9 ? 2.105 -24.984 -11.461 1 48.75 9 GLY B N 1
ATOM 1531 C CA . GLY B 1 9 ? 0.94 -25.844 -11.336 1 48.75 9 GLY B CA 1
ATOM 1532 C C . GLY B 1 9 ? 0.004 -25.75 -12.531 1 48.75 9 GLY B C 1
ATOM 1533 O O . GLY B 1 9 ? 0.013 -24.766 -13.258 1 48.75 9 GLY B O 1
ATOM 1534 N N . SER B 1 10 ? -0.31 -26.859 -13.117 1 55.47 10 SER B N 1
ATOM 1535 C CA . SER B 1 10 ? -1.108 -27.078 -14.312 1 55.47 10 SER B CA 1
ATOM 1536 C C . SER B 1 10 ? -2.547 -26.609 -14.117 1 55.47 10 SER B C 1
ATOM 1538 O O . SER B 1 10 ? -3.193 -26.984 -13.133 1 55.47 10 SER B O 1
ATOM 1540 N N . VAL B 1 11 ? -2.816 -25.344 -14.32 1 60.56 11 VAL B N 1
ATOM 1541 C CA . VAL B 1 11 ? -4.227 -25.031 -14.516 1 60.56 11 VAL B CA 1
ATOM 1542 C C . VAL B 1 11 ? -4.789 -25.844 -15.672 1 60.56 11 VAL B C 1
ATOM 1544 O O . VAL B 1 11 ? -4.152 -25.969 -16.719 1 60.56 11 VAL B O 1
ATOM 1547 N N . ASP B 1 12 ? -5.801 -26.594 -15.32 1 66.94 12 ASP B N 1
ATOM 1548 C CA . ASP B 1 12 ? -6.445 -27.422 -16.328 1 66.94 12 ASP B CA 1
ATOM 1549 C C . ASP B 1 12 ? -6.773 -26.625 -17.578 1 66.94 12 ASP B C 1
ATOM 1551 O O . ASP B 1 12 ? -7.238 -25.484 -17.484 1 66.94 12 ASP B O 1
ATOM 1555 N N . GLY B 1 13 ? -6.363 -27.109 -18.688 1 66.12 13 GLY B N 1
ATOM 1556 C CA . GLY B 1 13 ? -6.594 -26.516 -20 1 66.12 13 GLY B CA 1
ATOM 1557 C C . GLY B 1 13 ? -8.008 -26 -20.172 1 66.12 13 GLY B C 1
ATOM 1558 O O . GLY B 1 13 ? -8.211 -24.922 -20.75 1 66.12 13 GLY B O 1
ATOM 1559 N N . LYS B 1 14 ? -9.031 -26.734 -19.656 1 69.94 14 LYS B N 1
ATOM 1560 C CA . LYS B 1 14 ? -10.43 -26.312 -19.766 1 69.94 14 LYS B CA 1
ATOM 1561 C C . LYS B 1 14 ? -10.672 -25.031 -18.969 1 69.94 14 LYS B C 1
ATOM 1563 O O . LYS B 1 14 ? -11.383 -24.141 -19.422 1 69.94 14 LYS B O 1
ATOM 1568 N N . SER B 1 15 ? -10.078 -24.891 -17.891 1 77.31 15 SER B N 1
ATOM 1569 C CA . SER B 1 15 ? -10.211 -23.703 -17.062 1 77.31 15 SER B CA 1
ATOM 1570 C C . SER B 1 15 ? -9.57 -22.484 -17.734 1 77.31 15 SER B C 1
ATOM 1572 O O . SER B 1 15 ? -10.125 -21.391 -17.688 1 77.31 15 SER B O 1
ATOM 1574 N N . LEU B 1 16 ? -8.594 -22.812 -18.469 1 81.12 16 LEU B N 1
ATOM 1575 C CA . LEU B 1 16 ? -7.887 -21.719 -19.125 1 81.12 16 LEU B CA 1
ATOM 1576 C C . LEU B 1 16 ? -8.719 -21.125 -20.266 1 81.12 16 LEU B C 1
ATOM 1578 O O . LEU B 1 16 ? -8.703 -19.906 -20.484 1 81.12 16 LEU B O 1
ATOM 1582 N N . GLN B 1 17 ? -9.398 -22.031 -20.984 1 83.75 17 GLN B N 1
ATOM 1583 C CA . GLN B 1 17 ? -10.266 -21.547 -22.062 1 83.75 17 GLN B CA 1
ATOM 1584 C C . GLN B 1 17 ? -11.406 -20.688 -21.516 1 83.75 17 GLN B C 1
ATOM 1586 O O . GLN B 1 17 ? -11.766 -19.672 -22.094 1 83.75 17 GLN B O 1
ATOM 1591 N N . GLN B 1 18 ? -11.953 -21.109 -20.453 1 86.25 18 GLN B N 1
ATOM 1592 C CA . GLN B 1 18 ? -13.023 -20.359 -19.812 1 86.25 18 GLN B CA 1
ATOM 1593 C C . GLN B 1 18 ? -12.523 -19 -19.328 1 86.25 18 GLN B C 1
ATOM 1595 O O . GLN B 1 18 ? -13.203 -17.984 -19.5 1 86.25 18 GLN B O 1
ATOM 1600 N N . TYR B 1 19 ? -11.32 -18.969 -18.859 1 90.19 19 TYR B N 1
ATOM 1601 C CA . TYR B 1 19 ? -10.742 -17.719 -18.391 1 90.19 19 TYR B CA 1
ATOM 1602 C C . TYR B 1 19 ? -10.531 -16.75 -19.562 1 90.19 19 TYR B C 1
ATOM 1604 O O . TYR B 1 19 ? -10.742 -15.547 -19.422 1 90.19 19 TYR B O 1
ATOM 1612 N N . GLU B 1 20 ? -10.188 -17.328 -20.672 1 93.62 20 GLU B N 1
ATOM 1613 C CA . GLU B 1 20 ? -9.906 -16.469 -21.812 1 93.62 20 GLU B CA 1
ATOM 1614 C C . GLU B 1 20 ? -11.172 -15.797 -22.328 1 93.62 20 GLU B C 1
ATOM 1616 O O . GLU B 1 20 ? -11.148 -14.617 -22.688 1 93.62 20 GLU B O 1
ATOM 1621 N N . ALA B 1 21 ? -12.234 -16.516 -22.375 1 94.31 21 ALA B N 1
ATOM 1622 C CA . ALA B 1 21 ? -13.516 -15.953 -22.812 1 94.31 21 ALA B CA 1
ATOM 1623 C C . ALA B 1 21 ? -13.938 -14.797 -21.922 1 94.31 21 ALA B C 1
ATOM 1625 O O . ALA B 1 21 ? -14.336 -13.742 -22.406 1 94.31 21 ALA B O 1
ATOM 1626 N N . VAL B 1 22 ? -13.836 -15 -20.641 1 95.25 22 VAL B N 1
ATOM 1627 C CA . VAL B 1 22 ? -14.219 -13.961 -19.688 1 95.25 22 VAL B CA 1
ATOM 1628 C C . VAL B 1 22 ? -13.266 -12.773 -19.812 1 95.25 22 VAL B C 1
ATOM 1630 O O . VAL B 1 22 ? -13.688 -11.625 -19.781 1 95.25 22 VAL B O 1
ATOM 1633 N N . PHE B 1 23 ? -11.969 -13.055 -19.984 1 97.75 23 PHE B N 1
ATOM 1634 C CA . PHE B 1 23 ? -10.945 -12.023 -20.156 1 97.75 23 PHE B CA 1
ATOM 1635 C C . PHE B 1 23 ? -11.273 -11.133 -21.344 1 97.75 23 PHE B C 1
ATOM 1637 O O . PHE B 1 23 ? -11.242 -9.898 -21.219 1 97.75 23 PHE B O 1
ATOM 1644 N N . LEU B 1 24 ? -11.648 -11.727 -22.438 1 97 24 LEU B N 1
ATOM 1645 C CA . LEU B 1 24 ? -11.883 -10.992 -23.672 1 97 24 LEU B CA 1
ATOM 1646 C C . LEU B 1 24 ? -13.164 -10.164 -23.562 1 97 24 LEU B C 1
ATOM 1648 O O . LEU B 1 24 ? -13.312 -9.148 -24.25 1 97 24 LEU B O 1
ATOM 1652 N N . GLN B 1 25 ? -14.023 -10.523 -22.688 1 96.5 25 GLN B N 1
ATOM 1653 C CA . GLN B 1 25 ? -15.258 -9.766 -22.469 1 96.5 25 GLN B CA 1
ATOM 1654 C C . GLN B 1 25 ? -14.977 -8.43 -21.797 1 96.5 25 GLN B C 1
ATOM 1656 O O . GLN B 1 25 ? -15.703 -7.453 -22.016 1 96.5 25 GLN B O 1
ATOM 1661 N N . VAL B 1 26 ? -13.945 -8.414 -21.031 1 97.12 26 VAL B N 1
ATOM 1662 C CA . VAL B 1 26 ? -13.688 -7.215 -20.234 1 97.12 26 VAL B CA 1
ATOM 1663 C C . VAL B 1 26 ? -12.516 -6.441 -20.844 1 97.12 26 VAL B C 1
ATOM 1665 O O . VAL B 1 26 ? -12.305 -5.27 -20.516 1 97.12 26 VAL B O 1
ATOM 1668 N N . ALA B 1 27 ? -11.773 -7.039 -21.719 1 97.94 27 ALA B N 1
ATOM 1669 C CA . ALA B 1 27 ? -10.57 -6.457 -22.297 1 97.94 27 ALA B CA 1
ATOM 1670 C C . ALA B 1 27 ? -10.914 -5.332 -23.266 1 97.94 27 ALA B C 1
ATOM 1672 O O . ALA B 1 27 ? -12.039 -5.262 -23.766 1 97.94 27 ALA B O 1
ATOM 1673 N N . ASP B 1 28 ? -10.023 -4.445 -23.422 1 97.25 28 ASP B N 1
ATOM 1674 C CA . ASP B 1 28 ? -10.195 -3.381 -24.406 1 97.25 28 ASP B CA 1
ATOM 1675 C C . ASP B 1 28 ? -9.883 -3.879 -25.812 1 97.25 28 ASP B C 1
ATOM 1677 O O . ASP B 1 28 ? -9.734 -5.082 -26.031 1 97.25 28 ASP B O 1
ATOM 1681 N N . GLU B 1 29 ? -9.781 -2.984 -26.797 1 97 29 GLU B N 1
ATOM 1682 C CA . GLU B 1 29 ? -9.586 -3.32 -28.203 1 97 29 GLU B CA 1
ATOM 1683 C C . GLU B 1 29 ? -8.211 -3.939 -28.438 1 97 29 GLU B C 1
ATOM 1685 O O . GLU B 1 29 ? -8.008 -4.652 -29.422 1 97 29 GLU B O 1
ATOM 1690 N N . HIS B 1 30 ? -7.238 -3.705 -27.531 1 96.88 30 HIS B N 1
ATOM 1691 C CA . HIS B 1 30 ? -5.891 -4.25 -27.656 1 96.88 30 HIS B CA 1
ATOM 1692 C C . HIS B 1 30 ? -5.73 -5.523 -26.828 1 96.88 30 HIS B C 1
ATOM 1694 O O . HIS B 1 30 ? -4.609 -5.992 -26.625 1 96.88 30 HIS B O 1
ATOM 1700 N N . ARG B 1 31 ? -6.871 -6.035 -26.281 1 97.5 31 ARG B N 1
ATOM 1701 C CA . ARG B 1 31 ? -6.91 -7.277 -25.516 1 97.5 31 ARG B CA 1
ATOM 1702 C C . ARG B 1 31 ? -6.07 -7.164 -24.25 1 97.5 31 ARG B C 1
ATOM 1704 O O . ARG B 1 31 ? -5.27 -8.055 -23.938 1 97.5 31 ARG B O 1
ATOM 1711 N N . THR B 1 32 ? -6.133 -6.059 -23.625 1 98 32 THR B N 1
ATOM 1712 C CA . THR B 1 32 ? -5.477 -5.82 -22.344 1 98 32 THR B CA 1
ATOM 1713 C C . THR B 1 32 ? -6.492 -5.367 -21.297 1 98 32 THR B C 1
ATOM 1715 O O . THR B 1 32 ? -7.59 -4.926 -21.641 1 98 32 THR B O 1
ATOM 1718 N N . VAL B 1 33 ? -6.145 -5.562 -20.062 1 98.12 33 VAL B N 1
ATOM 1719 C CA . VAL B 1 33 ? -7.027 -5.137 -18.984 1 98.12 33 VAL B CA 1
ATOM 1720 C C . VAL B 1 33 ? -6.262 -4.242 -18.016 1 98.12 33 VAL B C 1
ATOM 1722 O O . VAL B 1 33 ? -5.078 -4.473 -17.75 1 98.12 33 VAL B O 1
ATOM 1725 N N . ASN B 1 34 ? -6.883 -3.209 -17.484 1 97.44 34 ASN B N 1
ATOM 1726 C CA . ASN B 1 34 ? -6.344 -2.402 -16.391 1 97.44 34 ASN B CA 1
ATOM 1727 C C . ASN B 1 34 ? -6.797 -2.918 -15.031 1 97.44 34 ASN B C 1
ATOM 1729 O O . ASN B 1 34 ? -7.406 -3.986 -14.938 1 97.44 34 ASN B O 1
ATOM 1733 N N . ALA B 1 35 ? -6.57 -2.201 -14 1 97.75 35 ALA B N 1
ATOM 1734 C CA . ALA B 1 35 ? -6.828 -2.68 -12.648 1 97.75 35 ALA B CA 1
ATOM 1735 C C . ALA B 1 35 ? -8.328 -2.822 -12.391 1 97.75 35 ALA B C 1
ATOM 1737 O O . ALA B 1 35 ? -8.766 -3.756 -11.719 1 97.75 35 ALA B O 1
ATOM 1738 N N . PHE B 1 36 ? -9.141 -1.919 -12.906 1 98 36 PHE B N 1
ATOM 1739 C CA . PHE B 1 36 ? -10.586 -1.959 -12.711 1 98 36 PHE B CA 1
ATOM 1740 C C . PHE B 1 36 ? -11.195 -3.152 -13.43 1 98 36 PHE B C 1
ATOM 1742 O O . PHE B 1 36 ? -12.062 -3.838 -12.883 1 98 36 PHE B O 1
ATOM 1749 N N . GLU B 1 37 ? -10.719 -3.355 -14.586 1 98.31 37 GLU B N 1
ATOM 1750 C CA . GLU B 1 37 ? -11.18 -4.48 -15.398 1 98.31 37 GLU B CA 1
ATOM 1751 C C . GLU B 1 37 ? -10.719 -5.809 -14.812 1 98.31 37 GLU B C 1
ATOM 1753 O O . GLU B 1 37 ? -11.461 -6.793 -14.82 1 98.31 37 GLU B O 1
ATOM 1758 N N . LEU B 1 38 ? -9.5 -5.84 -14.336 1 98.06 38 LEU B N 1
ATOM 1759 C CA . LEU B 1 38 ? -8.992 -7.023 -13.656 1 98.06 38 LEU B CA 1
ATOM 1760 C C . LEU B 1 38 ? -9.852 -7.359 -12.438 1 98.06 38 LEU B C 1
ATOM 1762 O O . LEU B 1 38 ? -10.125 -8.531 -12.172 1 98.06 38 LEU B O 1
ATOM 1766 N N . HIS B 1 39 ? -10.219 -6.344 -11.703 1 97.81 39 HIS B N 1
ATOM 1767 C CA . HIS B 1 39 ? -11.094 -6.527 -10.555 1 97.81 39 HIS B CA 1
ATOM 1768 C C . HIS B 1 39 ? -12.383 -7.238 -10.953 1 97.81 39 HIS B C 1
ATOM 1770 O O . HIS B 1 39 ? -12.781 -8.219 -10.312 1 97.81 39 HIS B O 1
ATOM 1776 N N . GLU B 1 40 ? -13.008 -6.789 -12.016 1 96.44 40 GLU B N 1
ATOM 1777 C CA . GLU B 1 40 ? -14.219 -7.422 -12.539 1 96.44 40 GLU B CA 1
ATOM 1778 C C . GLU B 1 40 ? -13.945 -8.859 -12.969 1 96.44 40 GLU B C 1
ATOM 1780 O O . GLU B 1 40 ? -14.75 -9.758 -12.703 1 96.44 40 GLU B O 1
ATOM 1785 N N . LEU B 1 41 ? -12.867 -9.062 -13.617 1 96.5 41 LEU B N 1
ATOM 1786 C CA . LEU B 1 41 ? -12.469 -10.375 -14.125 1 96.5 41 LEU B CA 1
ATOM 1787 C C . LEU B 1 41 ? -12.305 -11.375 -12.984 1 96.5 41 LEU B C 1
ATOM 1789 O O . LEU B 1 41 ? -12.844 -12.477 -13.039 1 96.5 41 LEU B O 1
ATOM 1793 N N . LEU B 1 42 ? -11.594 -10.977 -11.922 1 96.12 42 LEU B N 1
ATOM 1794 C CA . LEU B 1 42 ? -11.352 -11.859 -10.789 1 96.12 42 LEU B CA 1
ATOM 1795 C C . LEU B 1 42 ? -12.656 -12.18 -10.062 1 96.12 42 LEU B C 1
ATOM 1797 O O . LEU B 1 42 ? -12.883 -13.32 -9.656 1 96.12 42 LEU B O 1
ATOM 1801 N N . GLU B 1 43 ? -13.508 -11.18 -9.945 1 94.69 43 GLU B N 1
ATOM 1802 C CA . GLU B 1 43 ? -14.805 -11.398 -9.312 1 94.69 43 GLU B CA 1
ATOM 1803 C C . GLU B 1 43 ? -15.625 -12.438 -10.07 1 94.69 43 GLU B C 1
ATOM 1805 O O . GLU B 1 43 ? -16.359 -13.219 -9.461 1 94.69 43 GLU B O 1
ATOM 1810 N N . ALA B 1 44 ? -15.453 -12.477 -11.289 1 92.06 44 ALA B N 1
ATOM 1811 C CA . ALA B 1 44 ? -16.219 -13.383 -12.141 1 92.06 44 ALA B CA 1
ATOM 1812 C C . ALA B 1 44 ? -15.609 -14.781 -12.148 1 92.06 44 ALA B C 1
ATOM 1814 O O . ALA B 1 44 ? -16.328 -15.781 -12.25 1 92.06 44 ALA B O 1
ATOM 1815 N N . CYS B 1 45 ? -14.281 -14.883 -12.023 1 91.25 45 CYS B N 1
ATOM 1816 C CA . CYS B 1 45 ? -13.57 -16.125 -12.305 1 91.25 45 CYS B CA 1
ATOM 1817 C C . CYS B 1 45 ? -13.32 -16.906 -11.023 1 91.25 45 CYS B C 1
ATOM 1819 O O . CYS B 1 45 ? -13.219 -18.141 -11.055 1 91.25 45 CYS B O 1
ATOM 1821 N N . LEU B 1 46 ? -13.234 -16.234 -9.898 1 90.56 46 LEU B N 1
ATOM 1822 C CA . LEU B 1 46 ? -12.844 -16.922 -8.68 1 90.56 46 LEU B CA 1
ATOM 1823 C C . LEU B 1 46 ? -14.039 -17.594 -8.016 1 90.56 46 LEU B C 1
ATOM 1825 O O . LEU B 1 46 ? -15.141 -17.047 -8.008 1 90.56 46 LEU B O 1
ATOM 1829 N N . PRO B 1 47 ? -13.906 -18.719 -7.52 1 84.5 47 PRO B N 1
ATOM 1830 C CA . PRO B 1 47 ? -15.008 -19.656 -7.285 1 84.5 47 PRO B CA 1
ATOM 1831 C C . PRO B 1 47 ? -15.742 -19.375 -5.973 1 84.5 47 PRO B C 1
ATOM 1833 O O . PRO B 1 47 ? -16.891 -19.781 -5.812 1 84.5 47 PRO B O 1
ATOM 1836 N N . ASN B 1 48 ? -15.047 -18.922 -4.938 1 83.38 48 ASN B N 1
ATOM 1837 C CA . ASN B 1 48 ? -15.711 -18.766 -3.646 1 83.38 48 ASN B CA 1
ATOM 1838 C C . ASN B 1 48 ? -15.227 -17.531 -2.904 1 83.38 48 ASN B C 1
ATOM 1840 O O . ASN B 1 48 ? -14.258 -16.891 -3.328 1 83.38 48 ASN B O 1
ATOM 1844 N N . ASP B 1 49 ? -15.922 -17.281 -1.821 1 78.38 49 ASP B N 1
ATOM 1845 C CA . ASP B 1 49 ? -15.711 -16.047 -1.089 1 78.38 49 ASP B CA 1
ATOM 1846 C C . ASP B 1 49 ? -14.312 -16 -0.478 1 78.38 49 ASP B C 1
ATOM 1848 O O . ASP B 1 49 ? -13.703 -14.93 -0.38 1 78.38 49 ASP B O 1
ATOM 1852 N N . TYR B 1 50 ? -13.875 -17.109 -0.172 1 82 50 TYR B N 1
ATOM 1853 C CA . TYR B 1 50 ? -12.57 -17.203 0.467 1 82 50 TYR B CA 1
ATOM 1854 C C . TYR B 1 50 ? -11.469 -16.75 -0.481 1 82 50 TYR B C 1
ATOM 1856 O O . TYR B 1 50 ? -10.648 -15.891 -0.131 1 82 50 TYR B O 1
ATOM 1864 N N . ILE B 1 51 ? -11.539 -17.219 -1.647 1 85.38 51 ILE B N 1
ATOM 1865 C CA . ILE B 1 51 ? -10.523 -16.875 -2.641 1 85.38 51 ILE B CA 1
ATOM 1866 C C . ILE B 1 51 ? -10.805 -15.492 -3.211 1 85.38 51 ILE B C 1
ATOM 1868 O O . ILE B 1 51 ? -9.883 -14.734 -3.512 1 85.38 51 ILE B O 1
ATOM 1872 N N . LYS B 1 52 ? -12.047 -15.109 -3.199 1 89.38 52 LYS B N 1
ATOM 1873 C CA . LYS B 1 52 ? -12.445 -13.82 -3.756 1 89.38 52 LYS B CA 1
ATOM 1874 C C . LYS B 1 52 ? -11.953 -12.664 -2.891 1 89.38 52 LYS B C 1
ATOM 1876 O O . LYS B 1 52 ? -11.953 -11.508 -3.322 1 89.38 52 LYS B O 1
ATOM 1881 N N . SER B 1 53 ? -11.469 -13 -1.739 1 89.88 53 SER B N 1
ATOM 1882 C CA . SER B 1 53 ? -10.945 -11.953 -0.864 1 89.88 53 SER B CA 1
ATOM 1883 C C . SER B 1 53 ? -9.727 -11.273 -1.487 1 89.88 53 SER B C 1
ATOM 1885 O O . SER B 1 53 ? -9.336 -10.188 -1.061 1 89.88 53 SER B O 1
ATOM 1887 N N . CYS B 1 54 ? -9.156 -11.914 -2.496 1 92.81 54 CYS B N 1
ATOM 1888 C CA . CYS B 1 54 ? -8.008 -11.289 -3.141 1 92.81 54 CYS B CA 1
ATOM 1889 C C . CYS B 1 54 ? -8.438 -10.445 -4.336 1 92.81 54 CYS B C 1
ATOM 1891 O O . CYS B 1 54 ? -7.613 -9.812 -4.988 1 92.81 54 CYS B O 1
ATOM 1893 N N . ALA B 1 55 ? -9.742 -10.398 -4.535 1 94.5 55 ALA B N 1
ATOM 1894 C CA . ALA B 1 55 ? -10.25 -9.602 -5.648 1 94.5 55 ALA B CA 1
ATOM 1895 C C . ALA B 1 55 ? -10.609 -8.188 -5.203 1 94.5 55 ALA B C 1
ATOM 1897 O O . ALA B 1 55 ? -11.703 -7.699 -5.484 1 94.5 55 ALA B O 1
ATOM 1898 N N . SER B 1 56 ? -9.688 -7.578 -4.469 1 94.94 56 SER B N 1
ATOM 1899 C CA . SER B 1 56 ? -9.844 -6.168 -4.129 1 94.94 56 SER B CA 1
ATOM 1900 C C . SER B 1 56 ? -9.117 -5.273 -5.125 1 94.94 56 SER B C 1
ATOM 1902 O O . SER B 1 56 ? -8.164 -5.703 -5.777 1 94.94 56 SER B O 1
ATOM 1904 N N . LEU B 1 57 ? -9.586 -4.055 -5.254 1 95.25 57 LEU B N 1
ATOM 1905 C CA . LEU B 1 57 ? -8.969 -3.129 -6.195 1 95.25 57 LEU B CA 1
ATOM 1906 C C . LEU B 1 57 ? -7.504 -2.883 -5.836 1 95.25 57 LEU B C 1
ATOM 1908 O O . LEU B 1 57 ? -6.652 -2.771 -6.719 1 95.25 57 LEU B O 1
ATOM 1912 N N . ASP B 1 58 ? -7.188 -2.791 -4.566 1 94.31 58 ASP B N 1
ATOM 1913 C CA . ASP B 1 58 ? -5.812 -2.566 -4.137 1 94.31 58 ASP B CA 1
ATOM 1914 C C . ASP B 1 58 ? -4.902 -3.705 -4.59 1 94.31 58 ASP B C 1
ATOM 1916 O O . ASP B 1 58 ? -3.777 -3.469 -5.039 1 94.31 58 ASP B O 1
ATOM 1920 N N . ILE B 1 59 ? -5.398 -4.902 -4.469 1 97 59 ILE B N 1
ATOM 1921 C CA . ILE B 1 59 ? -4.605 -6.055 -4.891 1 97 59 ILE B CA 1
ATOM 1922 C C . ILE B 1 59 ? -4.469 -6.059 -6.41 1 97 59 ILE B C 1
ATOM 1924 O O . ILE B 1 59 ? -3.385 -6.316 -6.941 1 97 59 ILE B O 1
ATOM 1928 N N . CYS B 1 60 ? -5.52 -5.719 -7.137 1 97.81 60 CYS B N 1
ATOM 1929 C CA . CYS B 1 60 ? -5.469 -5.656 -8.594 1 97.81 60 CYS B CA 1
ATOM 1930 C C . CYS B 1 60 ? -4.43 -4.641 -9.055 1 97.81 60 CYS B C 1
ATOM 1932 O O . CYS B 1 60 ? -3.695 -4.891 -10.016 1 97.81 60 CYS B O 1
ATOM 1934 N N . ARG B 1 61 ? -4.359 -3.527 -8.391 1 96.38 61 ARG B N 1
ATOM 1935 C CA . ARG B 1 61 ? -3.344 -2.527 -8.703 1 96.38 61 ARG B CA 1
ATOM 1936 C C . ARG B 1 61 ? -1.941 -3.086 -8.484 1 96.38 61 ARG B C 1
ATOM 1938 O O . ARG B 1 61 ? -1.043 -2.852 -9.297 1 96.38 61 ARG B O 1
ATOM 1945 N N . GLN B 1 62 ? -1.813 -3.826 -7.406 1 95.19 62 GLN B N 1
ATOM 1946 C CA . GLN B 1 62 ? -0.513 -4.422 -7.121 1 95.19 62 GLN B CA 1
ATOM 1947 C C . GLN B 1 62 ? -0.146 -5.473 -8.164 1 95.19 62 GLN B C 1
ATOM 1949 O O . GLN B 1 62 ? 1.025 -5.625 -8.516 1 95.19 62 GLN B O 1
ATOM 1954 N N . VAL B 1 63 ? -1.146 -6.203 -8.617 1 97.5 63 VAL B N 1
ATOM 1955 C CA . VAL B 1 63 ? -0.912 -7.191 -9.664 1 97.5 63 VAL B CA 1
ATOM 1956 C C . VAL B 1 63 ? -0.395 -6.492 -10.922 1 97.5 63 VAL B C 1
ATOM 1958 O O . VAL B 1 63 ? 0.582 -6.941 -11.531 1 97.5 63 VAL B O 1
ATOM 1961 N N . ILE B 1 64 ? -1.039 -5.402 -11.266 1 96.81 64 ILE B N 1
ATOM 1962 C CA . ILE B 1 64 ? -0.621 -4.633 -12.43 1 96.81 64 ILE B CA 1
ATOM 1963 C C . ILE B 1 64 ? 0.832 -4.191 -12.266 1 96.81 64 ILE B C 1
ATOM 1965 O O . ILE B 1 64 ? 1.651 -4.379 -13.164 1 96.81 64 ILE B O 1
ATOM 1969 N N . LEU B 1 65 ? 1.159 -3.707 -11.109 1 92 65 LEU B N 1
ATOM 1970 C CA . LEU B 1 65 ? 2.508 -3.223 -10.844 1 92 65 LEU B CA 1
ATOM 1971 C C . LEU B 1 65 ? 3.514 -4.371 -10.875 1 92 65 LEU B C 1
ATOM 1973 O O . LEU B 1 65 ? 4.648 -4.195 -11.32 1 92 65 LEU B O 1
ATOM 1977 N N . ALA B 1 66 ? 3.068 -5.539 -10.469 1 94 66 ALA B N 1
ATOM 1978 C CA . ALA B 1 66 ? 3.961 -6.688 -10.352 1 94 66 ALA B CA 1
ATOM 1979 C C . ALA B 1 66 ? 4.195 -7.336 -11.719 1 94 66 ALA B C 1
ATOM 1981 O O . ALA B 1 66 ? 5.305 -7.789 -12.016 1 94 66 ALA B O 1
ATOM 1982 N N . LEU B 1 67 ? 3.158 -7.332 -12.531 1 94.75 67 LEU B N 1
ATOM 1983 C CA . LEU B 1 67 ? 3.232 -8.164 -13.727 1 94.75 67 LEU B CA 1
ATOM 1984 C C . LEU B 1 67 ? 3.404 -7.312 -14.977 1 94.75 67 LEU B C 1
ATOM 1986 O O . LEU B 1 67 ? 3.756 -7.828 -16.047 1 94.75 67 LEU B O 1
ATOM 1990 N N . ASP B 1 68 ? 3.084 -6.02 -14.859 1 90.81 68 ASP B N 1
ATOM 1991 C CA . ASP B 1 68 ? 3.18 -5.137 -16.016 1 90.81 68 ASP B CA 1
ATOM 1992 C C . ASP B 1 68 ? 4.637 -4.805 -16.344 1 90.81 68 ASP B C 1
ATOM 1994 O O . ASP B 1 68 ? 5.227 -3.914 -15.727 1 90.81 68 ASP B O 1
ATOM 1998 N N . CYS B 1 69 ? 5.172 -5.398 -17.312 1 83.94 69 CYS B N 1
ATOM 1999 C CA . CYS B 1 69 ? 6.574 -5.219 -17.672 1 83.94 69 CYS B CA 1
ATOM 2000 C C . CYS B 1 69 ? 6.742 -4.082 -18.672 1 83.94 69 CYS B C 1
ATOM 2002 O O . CYS B 1 69 ? 7.855 -3.613 -18.906 1 83.94 69 CYS B O 1
ATOM 2004 N N . SER B 1 70 ? 5.68 -3.543 -19.234 1 84.94 70 SER B N 1
ATOM 2005 C CA . SER B 1 70 ? 5.758 -2.523 -20.266 1 84.94 70 SER B CA 1
ATOM 2006 C C . SER B 1 70 ? 5.344 -1.156 -19.734 1 84.94 70 SER B C 1
ATOM 2008 O O . SER B 1 70 ? 5.262 -0.186 -20.5 1 84.94 70 SER B O 1
ATOM 2010 N N . SER B 1 71 ? 4.973 -1.069 -18.484 1 86.12 71 SER B N 1
ATOM 2011 C CA . SER B 1 71 ? 4.621 0.18 -17.812 1 86.12 71 SER B CA 1
ATOM 2012 C C . SER B 1 71 ? 3.428 0.851 -18.484 1 86.12 71 SER B C 1
ATOM 2014 O O . SER B 1 71 ? 3.396 2.074 -18.625 1 86.12 71 SER B O 1
ATOM 2016 N N . THR B 1 72 ? 2.512 0.014 -18.984 1 91.06 72 THR B N 1
ATOM 2017 C CA . THR B 1 72 ? 1.312 0.534 -19.625 1 91.06 72 THR B CA 1
ATOM 2018 C C . THR B 1 72 ? 0.175 0.681 -18.625 1 91.06 72 THR B C 1
ATOM 2020 O O . THR B 1 72 ? -0.828 1.34 -18.906 1 91.06 72 THR B O 1
ATOM 2023 N N . GLY B 1 73 ? 0.305 -0.027 -17.516 1 93.81 73 GLY B N 1
ATOM 2024 C CA . GLY B 1 73 ? -0.79 -0.082 -16.562 1 93.81 73 GLY B CA 1
ATOM 2025 C C . GLY B 1 73 ? -1.837 -1.122 -16.906 1 93.81 73 GLY B C 1
ATOM 2026 O O . GLY B 1 73 ? -2.93 -1.129 -16.344 1 93.81 73 GLY B O 1
ATOM 2027 N N . ARG B 1 74 ? -1.491 -1.971 -17.875 1 96.75 74 ARG B N 1
ATOM 2028 C CA . ARG B 1 74 ? -2.443 -2.973 -18.344 1 96.75 74 ARG B CA 1
ATOM 2029 C C . ARG B 1 74 ? -1.774 -4.336 -18.5 1 96.75 74 ARG B C 1
ATOM 2031 O O . ARG B 1 74 ? -0.548 -4.426 -18.578 1 96.75 74 ARG B O 1
ATOM 2038 N N . LEU B 1 75 ? -2.529 -5.379 -18.453 1 97.75 75 LEU B N 1
ATOM 2039 C CA . LEU B 1 75 ? -2.041 -6.746 -18.562 1 97.75 75 LEU B CA 1
ATOM 2040 C C . LEU B 1 75 ? -2.631 -7.438 -19.781 1 97.75 75 LEU B C 1
ATOM 2042 O O . LEU B 1 75 ? -3.773 -7.168 -20.156 1 97.75 75 LEU B O 1
ATOM 2046 N N . ARG B 1 76 ? -1.887 -8.273 -20.406 1 97.12 76 ARG B N 1
ATOM 2047 C CA . ARG B 1 76 ? -2.357 -9.164 -21.453 1 97.12 76 ARG B CA 1
ATOM 2048 C C . ARG B 1 76 ? -2.881 -10.477 -20.875 1 97.12 76 ARG B C 1
ATOM 2050 O O . ARG B 1 76 ? -2.695 -10.75 -19.688 1 97.12 76 ARG B O 1
ATOM 2057 N N . PHE B 1 77 ? -3.471 -11.297 -21.734 1 96.75 77 PHE B N 1
ATOM 2058 C CA . PHE B 1 77 ? -4.031 -12.562 -21.281 1 96.75 77 PHE B CA 1
ATOM 2059 C C . PHE B 1 77 ? -2.939 -13.477 -20.734 1 96.75 77 PHE B C 1
ATOM 2061 O O . PHE B 1 77 ? -3.162 -14.211 -19.766 1 96.75 77 PHE B O 1
ATOM 2068 N N . SER B 1 78 ? -1.831 -13.492 -21.297 1 95.62 78 SER B N 1
ATOM 2069 C CA . SER B 1 78 ? -0.726 -14.32 -20.812 1 95.62 78 SER B CA 1
ATOM 2070 C C . SER B 1 78 ? -0.363 -13.977 -19.375 1 95.62 78 SER B C 1
ATOM 2072 O O . SER B 1 78 ? -0.096 -14.867 -18.562 1 95.62 78 SER B O 1
ATOM 2074 N N . ASP B 1 79 ? -0.296 -12.664 -19.047 1 96.5 79 ASP B N 1
ATOM 2075 C CA . ASP B 1 79 ? -0.047 -12.227 -17.688 1 96.5 79 ASP B CA 1
ATOM 2076 C C . ASP B 1 79 ? -1.125 -12.742 -16.734 1 96.5 79 ASP B C 1
ATOM 2078 O O . ASP B 1 79 ? -0.822 -13.172 -15.625 1 96.5 79 ASP B O 1
ATOM 2082 N N . PHE B 1 80 ? -2.352 -12.711 -17.25 1 96.38 80 PHE B N 1
ATOM 2083 C CA . PHE B 1 80 ? -3.48 -13.172 -16.453 1 96.38 80 PHE B CA 1
ATOM 2084 C C . PHE B 1 80 ? -3.381 -14.664 -16.172 1 96.38 80 PHE B C 1
ATOM 2086 O O . PHE B 1 80 ? -3.666 -15.117 -15.062 1 96.38 80 PHE B O 1
ATOM 2093 N N . LYS B 1 81 ? -3.035 -15.359 -17.156 1 94.44 81 LYS B N 1
ATOM 2094 C CA . LYS B 1 81 ? -2.834 -16.797 -16.969 1 94.44 81 LYS B CA 1
ATOM 2095 C C . LYS B 1 81 ? -1.785 -17.062 -15.891 1 94.44 81 LYS B C 1
ATOM 2097 O O . LYS B 1 81 ? -1.987 -17.922 -15.023 1 94.44 81 LYS B O 1
ATOM 2102 N N . ASP B 1 82 ? -0.678 -16.344 -15.961 1 94.5 82 ASP B N 1
ATOM 2103 C CA . ASP B 1 82 ? 0.372 -16.484 -14.961 1 94.5 82 ASP B CA 1
ATOM 2104 C C . ASP B 1 82 ? -0.159 -16.172 -13.562 1 94.5 82 ASP B C 1
ATOM 2106 O O . ASP B 1 82 ? 0.187 -16.844 -12.594 1 94.5 82 ASP B O 1
ATOM 2110 N N . LEU B 1 83 ? -0.982 -15.188 -13.484 1 95.81 83 LEU B N 1
ATOM 2111 C CA . LEU B 1 83 ? -1.594 -14.82 -12.211 1 95.81 83 LEU B CA 1
ATOM 2112 C C . LEU B 1 83 ? -2.453 -15.961 -11.672 1 95.81 83 LEU B C 1
ATOM 2114 O O . LEU B 1 83 ? -2.35 -16.312 -10.5 1 95.81 83 LEU B O 1
ATOM 2118 N N . MET B 1 84 ? -3.283 -16.547 -12.523 1 94.31 84 MET B N 1
ATOM 2119 C CA . MET B 1 84 ? -4.191 -17.609 -12.094 1 94.31 84 MET B CA 1
ATOM 2120 C C . MET B 1 84 ? -3.412 -18.828 -11.602 1 94.31 84 MET B C 1
ATOM 2122 O O . MET B 1 84 ? -3.787 -19.438 -10.602 1 94.31 84 MET B O 1
ATOM 2126 N N . VAL B 1 85 ? -2.385 -19.094 -12.273 1 93.56 85 VAL B N 1
ATOM 2127 C CA . VAL B 1 85 ? -1.532 -20.203 -11.859 1 93.56 85 VAL B CA 1
ATOM 2128 C C . VAL B 1 85 ? -0.895 -19.875 -10.508 1 93.56 85 VAL B C 1
ATOM 2130 O O . VAL B 1 85 ? -0.882 -20.719 -9.609 1 93.56 85 VAL B O 1
ATOM 2133 N N . SER B 1 86 ? -0.371 -18.703 -10.359 1 95.5 86 SER B N 1
ATOM 2134 C CA . SER B 1 86 ? 0.247 -18.281 -9.109 1 95.5 86 SER B CA 1
ATOM 2135 C C . SER B 1 86 ? -0.756 -18.312 -7.957 1 95.5 86 SER B C 1
ATOM 2137 O O . SER B 1 86 ? -0.432 -18.75 -6.852 1 95.5 86 SER B O 1
ATOM 2139 N N . LEU B 1 87 ? -1.968 -17.875 -8.211 1 95.19 87 LEU B N 1
ATOM 2140 C CA . LEU B 1 87 ? -3 -17.828 -7.184 1 95.19 87 LEU B CA 1
ATOM 2141 C C . LEU B 1 87 ? -3.314 -19.234 -6.676 1 95.19 87 LEU B C 1
ATOM 2143 O O . LEU B 1 87 ? -3.5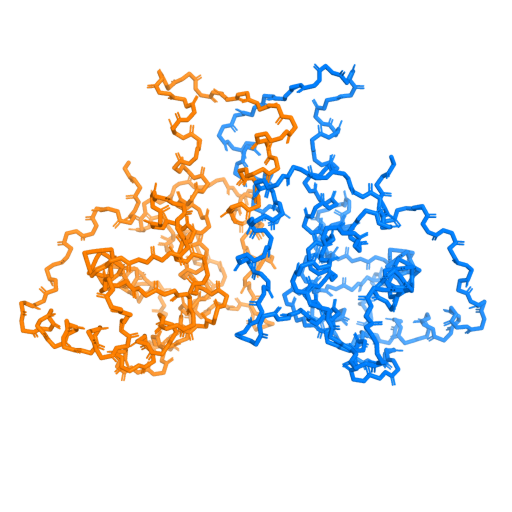02 -19.438 -5.473 1 95.19 87 LEU B O 1
ATOM 2147 N N . LYS B 1 88 ? -3.371 -20.141 -7.594 1 92.81 88 LYS B N 1
ATOM 2148 C CA . LYS B 1 88 ? -3.613 -21.531 -7.188 1 92.81 88 LYS B CA 1
ATOM 2149 C C . LYS B 1 88 ? -2.482 -22.047 -6.305 1 92.81 88 LYS B C 1
ATOM 2151 O O . LYS B 1 88 ? -2.732 -22.688 -5.285 1 92.81 88 LYS B O 1
ATOM 2156 N N . PHE B 1 89 ? -1.282 -21.766 -6.691 1 95.5 89 PHE B N 1
ATOM 2157 C CA . PHE B 1 89 ? -0.111 -22.156 -5.918 1 95.5 89 PHE B CA 1
ATOM 2158 C C . PHE B 1 89 ? -0.134 -21.516 -4.535 1 95.5 89 PHE B C 1
ATOM 2160 O O . PHE B 1 89 ? 0.094 -22.188 -3.527 1 95.5 89 PHE B O 1
ATOM 2167 N N . TRP B 1 90 ? -0.382 -20.234 -4.469 1 96.69 90 TRP B N 1
ATOM 2168 C CA . TRP B 1 90 ? -0.441 -19.516 -3.205 1 96.69 90 TRP B CA 1
ATOM 2169 C C . TRP B 1 90 ? -1.584 -20.031 -2.336 1 96.69 90 TRP B C 1
ATOM 2171 O O . TRP B 1 90 ? -1.453 -20.109 -1.112 1 96.69 90 TRP B O 1
ATOM 2181 N N . GLN B 1 91 ? -2.688 -20.375 -2.967 1 94.31 91 GLN B N 1
ATOM 2182 C CA . GLN B 1 91 ? -3.82 -20.938 -2.24 1 94.31 91 GLN B CA 1
ATOM 2183 C C . GLN B 1 91 ? -3.441 -22.266 -1.565 1 94.31 91 GLN B C 1
ATOM 2185 O O . GLN B 1 91 ? -3.822 -22.5 -0.419 1 94.31 91 GLN B O 1
ATOM 2190 N N . ASN B 1 92 ? -2.754 -23.062 -2.297 1 93.5 92 ASN B N 1
ATOM 2191 C CA . ASN B 1 92 ? -2.312 -24.328 -1.729 1 93.5 92 ASN B CA 1
ATOM 2192 C C . ASN B 1 92 ? -1.396 -24.125 -0.528 1 93.5 92 ASN B C 1
ATOM 2194 O O . ASN B 1 92 ? -1.545 -24.797 0.497 1 93.5 92 ASN B O 1
ATOM 2198 N N . ALA B 1 93 ? -0.468 -23.219 -0.654 1 95.25 93 ALA B N 1
ATOM 219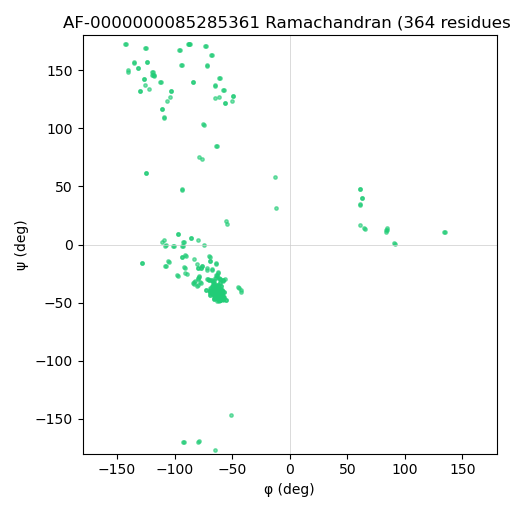9 C CA . ALA B 1 93 ? 0.418 -22.906 0.462 1 95.25 93 ALA B CA 1
ATOM 2200 C C . ALA B 1 93 ? -0.373 -22.375 1.655 1 95.25 93 ALA B C 1
ATOM 2202 O O . ALA B 1 93 ? -0.135 -22.781 2.795 1 95.25 93 ALA B O 1
ATOM 2203 N N . PHE B 1 94 ? -1.277 -21.5 1.368 1 95.88 94 PHE B N 1
ATOM 2204 C CA . PHE B 1 94 ? -2.127 -20.922 2.404 1 95.88 94 PHE B CA 1
ATOM 2205 C C . PHE B 1 94 ? -2.895 -22.016 3.141 1 95.88 94 PHE B C 1
ATOM 2207 O O . PHE B 1 94 ? -2.895 -22.062 4.371 1 95.88 94 PHE B O 1
ATOM 2214 N N . LYS B 1 95 ? -3.51 -22.922 2.453 1 93.06 95 LYS B N 1
ATOM 2215 C CA . LYS B 1 95 ? -4.328 -23.984 3.01 1 93.06 95 LYS B CA 1
ATOM 2216 C C . LYS B 1 95 ? -3.492 -24.922 3.879 1 93.06 95 LYS B C 1
ATOM 2218 O O . LYS B 1 95 ? -3.979 -25.438 4.887 1 93.06 95 LYS B O 1
ATOM 2223 N N . THR B 1 96 ? -2.318 -25.109 3.5 1 93.88 96 THR B N 1
ATOM 2224 C CA . THR B 1 96 ? -1.425 -26.016 4.227 1 93.88 96 THR B CA 1
ATOM 2225 C C . THR B 1 96 ? -1.188 -25.5 5.648 1 93.88 96 THR B C 1
ATOM 2227 O O . THR B 1 96 ? -0.938 -26.281 6.562 1 93.88 96 THR B O 1
ATOM 2230 N N . HIS B 1 97 ? -1.301 -24.203 5.852 1 94.94 97 HIS B N 1
ATOM 2231 C CA . HIS B 1 97 ? -0.942 -23.625 7.141 1 94.94 97 HIS B CA 1
ATOM 2232 C C . HIS B 1 97 ? -2.178 -23.125 7.883 1 94.94 97 HIS B C 1
ATOM 2234 O O . HIS B 1 97 ? -2.061 -22.469 8.922 1 94.94 97 HIS B O 1
ATOM 2240 N N . THR B 1 98 ? -3.316 -23.328 7.281 1 91.12 98 THR B N 1
ATOM 2241 C CA . THR B 1 98 ? -4.559 -22.938 7.938 1 91.12 98 THR B CA 1
ATOM 2242 C C . THR B 1 98 ? -5.285 -24.156 8.492 1 91.12 98 THR B C 1
ATOM 2244 O O . THR B 1 98 ? -5.16 -25.266 7.949 1 91.12 98 THR B O 1
ATOM 2247 N N . LYS B 1 99 ? -5.617 -24.047 9.82 1 73.5 99 LYS B N 1
ATOM 2248 C CA . LYS B 1 99 ? -6.387 -25.141 10.391 1 73.5 99 LYS B CA 1
ATOM 2249 C C . LYS B 1 99 ? -7.773 -25.234 9.758 1 73.5 99 LYS B C 1
ATOM 2251 O O . LYS B 1 99 ? -8.227 -24.297 9.102 1 73.5 99 LYS B O 1
ATOM 2256 N N . GLU B 1 100 ? -8.812 -26.078 10.062 1 61.28 100 GLU B N 1
ATOM 2257 C CA . GLU B 1 100 ? -10.133 -26.531 9.625 1 61.28 100 GLU B CA 1
ATOM 2258 C C . GLU B 1 100 ? -10.703 -25.625 8.547 1 61.28 100 GLU B C 1
ATOM 2260 O O . GLU B 1 100 ? -11.773 -25.031 8.727 1 61.28 100 GLU B O 1
ATOM 2265 N N . ARG B 1 101 ? -10.078 -25.438 7.457 1 58.56 101 ARG B N 1
ATOM 2266 C CA . ARG B 1 101 ? -10.539 -24.953 6.156 1 58.56 101 ARG B CA 1
ATOM 2267 C C . ARG B 1 101 ? -11.094 -23.531 6.266 1 58.56 101 ARG B C 1
ATOM 2269 O O . ARG B 1 101 ? -12.047 -23.188 5.574 1 58.56 101 ARG B O 1
ATOM 2276 N N . THR B 1 102 ? -10.742 -22.844 7.402 1 64.75 102 THR B N 1
ATOM 2277 C CA . THR B 1 102 ? -11.422 -21.609 7.781 1 64.75 102 THR B CA 1
ATOM 2278 C C . THR B 1 102 ? -10.977 -20.453 6.898 1 64.75 102 THR B C 1
ATOM 2280 O O . THR B 1 102 ? -11.609 -19.391 6.879 1 64.75 102 THR B O 1
ATOM 2283 N N . GLY B 1 103 ? -10.109 -20.656 5.984 1 83.75 103 GLY B N 1
ATOM 2284 C CA . GLY B 1 103 ? -9.742 -19.5 5.188 1 83.75 103 GLY B CA 1
ATOM 2285 C C . GLY B 1 103 ? -9.031 -18.422 5.988 1 83.75 103 GLY B C 1
ATOM 2286 O O . GLY B 1 103 ? -9.078 -17.25 5.637 1 83.75 103 GLY B O 1
ATOM 2287 N N . ILE B 1 104 ? -8.578 -18.75 7.207 1 92.12 104 ILE B N 1
ATOM 2288 C CA . ILE B 1 104 ? -7.914 -17.797 8.094 1 92.12 104 ILE B CA 1
ATOM 2289 C C . ILE B 1 104 ? -6.52 -18.312 8.445 1 92.12 104 ILE B C 1
ATOM 2291 O O . ILE B 1 104 ? -6.34 -19.5 8.711 1 92.12 104 ILE B O 1
ATOM 2295 N N . LEU B 1 105 ? -5.543 -17.484 8.367 1 95.62 105 LEU B N 1
ATOM 2296 C CA . LEU B 1 105 ? -4.16 -17.797 8.719 1 95.62 105 LEU B CA 1
ATOM 2297 C C . LEU B 1 105 ? -3.74 -17.047 9.984 1 95.62 105 LEU B C 1
ATOM 2299 O O . LEU B 1 105 ? -3.756 -15.82 10.016 1 95.62 105 LEU B O 1
ATOM 2303 N N . LYS B 1 106 ? -3.426 -17.844 11.031 1 95.75 106 LYS B N 1
ATOM 2304 C CA . LYS B 1 106 ? -2.895 -17.172 12.219 1 95.75 106 LYS B CA 1
ATOM 2305 C C . LYS B 1 106 ? -1.594 -16.453 11.898 1 95.75 106 LYS B C 1
ATOM 2307 O O . LYS B 1 106 ? -0.747 -16.969 11.172 1 95.75 106 LYS B O 1
ATOM 2312 N N . ALA B 1 107 ? -1.406 -15.289 12.508 1 96.38 107 ALA B N 1
ATOM 2313 C CA . ALA B 1 107 ? -0.236 -14.469 12.227 1 96.38 107 ALA B CA 1
ATOM 2314 C C . ALA B 1 107 ? 1.056 -15.227 12.516 1 96.38 107 ALA B C 1
ATOM 2316 O O . ALA B 1 107 ? 2.057 -15.047 11.82 1 96.38 107 ALA B O 1
ATOM 2317 N N . GLU B 1 108 ? 1.012 -16.125 13.477 1 96.81 108 GLU B N 1
ATOM 2318 C CA . GLU B 1 108 ? 2.203 -16.875 13.875 1 96.81 108 GLU B CA 1
ATOM 2319 C C . GLU B 1 108 ? 2.633 -17.859 12.789 1 96.81 108 GLU B C 1
ATOM 2321 O O . GLU B 1 108 ? 3.762 -18.344 12.805 1 96.81 108 GLU B O 1
ATOM 2326 N N . ARG B 1 109 ? 1.771 -18.125 11.797 1 97.12 109 ARG B N 1
ATOM 2327 C CA . ARG B 1 109 ? 2.061 -19.078 10.742 1 97.12 109 ARG B CA 1
ATOM 2328 C C . ARG B 1 109 ? 2.482 -18.375 9.461 1 97.12 109 ARG B C 1
ATOM 2330 O O . ARG B 1 109 ? 2.826 -19.031 8.469 1 97.12 109 ARG B O 1
ATOM 2337 N N . LEU B 1 110 ? 2.498 -17.078 9.477 1 98.25 110 LEU B N 1
ATOM 2338 C CA . LEU B 1 110 ? 2.748 -16.312 8.266 1 98.25 110 LEU B CA 1
ATOM 2339 C C . LEU B 1 110 ? 4.129 -16.625 7.699 1 98.25 110 LEU B C 1
ATOM 2341 O O . LEU B 1 110 ? 4.281 -16.844 6.492 1 98.25 110 LEU B O 1
ATOM 2345 N N . ARG B 1 111 ? 5.09 -16.719 8.57 1 98.38 111 ARG B N 1
ATOM 2346 C CA . ARG B 1 111 ? 6.449 -16.984 8.117 1 98.38 111 ARG B CA 1
ATOM 2347 C C . ARG B 1 111 ? 6.52 -18.328 7.379 1 98.38 111 ARG B C 1
ATOM 2349 O O . ARG B 1 111 ? 7.043 -18.406 6.266 1 98.38 111 ARG B O 1
ATOM 2356 N N . ASP B 1 112 ? 5.953 -19.344 7.973 1 98.12 112 ASP B N 1
ATOM 2357 C CA . ASP B 1 112 ? 5.996 -20.688 7.391 1 98.12 112 ASP B CA 1
ATOM 2358 C C . ASP B 1 112 ? 5.254 -20.734 6.059 1 98.12 112 ASP B C 1
ATOM 2360 O O . ASP B 1 112 ? 5.711 -21.375 5.109 1 98.12 112 ASP B O 1
ATOM 2364 N N . ALA B 1 113 ? 4.137 -20.062 6.043 1 97.88 113 ALA B N 1
ATOM 2365 C CA . ALA B 1 113 ? 3.348 -20.047 4.812 1 97.88 113 ALA B CA 1
ATOM 2366 C C . ALA B 1 113 ? 4.117 -19.359 3.684 1 97.88 113 ALA B C 1
ATOM 2368 O O . ALA B 1 113 ? 4.117 -19.828 2.547 1 97.88 113 ALA B O 1
ATOM 2369 N N . LEU B 1 114 ? 4.793 -18.234 4.016 1 98.56 114 LEU B N 1
ATOM 2370 C CA . LEU B 1 114 ? 5.562 -17.5 3.01 1 98.56 114 LEU B CA 1
ATOM 2371 C C . LEU B 1 114 ? 6.793 -18.297 2.588 1 98.56 114 LEU B C 1
ATOM 2373 O O . LEU B 1 114 ? 7.219 -18.234 1.432 1 98.56 114 LEU B O 1
ATOM 2377 N N . GLU B 1 115 ? 7.332 -19.078 3.473 1 98.44 115 GLU B N 1
ATOM 2378 C CA . GLU B 1 115 ? 8.445 -19.953 3.137 1 98.44 115 GLU B CA 1
ATOM 2379 C C . GLU B 1 115 ? 8.023 -21.031 2.137 1 98.44 115 GLU B C 1
ATOM 2381 O O . GLU B 1 115 ? 8.773 -21.359 1.219 1 98.44 115 GLU B O 1
ATOM 2386 N N . ASP B 1 116 ? 6.816 -21.516 2.309 1 97.75 116 ASP B N 1
ATOM 2387 C CA . ASP B 1 116 ? 6.285 -22.516 1.392 1 97.75 116 ASP B CA 1
ATOM 2388 C C . ASP B 1 116 ? 6.125 -21.938 -0.015 1 97.75 116 ASP B C 1
ATOM 2390 O O . ASP B 1 116 ? 6.16 -22.688 -1 1 97.75 116 ASP B O 1
ATOM 2394 N N . VAL B 1 117 ? 5.902 -20.688 -0.076 1 97.69 117 VAL B N 1
ATOM 2395 C CA . VAL B 1 117 ? 5.785 -20.016 -1.369 1 97.69 117 VAL B CA 1
ATOM 2396 C C . VAL B 1 117 ? 7.172 -19.797 -1.963 1 97.69 117 VAL B C 1
ATOM 2398 O O . VAL B 1 117 ? 7.324 -19.703 -3.184 1 97.69 117 VAL B O 1
ATOM 2401 N N . GLY B 1 118 ? 8.234 -19.578 -1.055 1 97.38 118 GLY B N 1
ATOM 2402 C CA . GLY B 1 118 ? 9.586 -19.453 -1.574 1 97.38 118 GLY B CA 1
ATOM 2403 C C . GLY B 1 118 ? 10.359 -18.281 -0.969 1 97.38 118 GLY B C 1
ATOM 2404 O O . GLY B 1 118 ? 11.453 -17.953 -1.427 1 97.38 118 GLY B O 1
ATOM 2405 N N . PHE B 1 119 ? 9.805 -17.703 0.057 1 97.81 119 PHE B N 1
ATOM 2406 C CA . PHE B 1 119 ? 10.477 -16.547 0.653 1 97.81 119 PHE B CA 1
ATOM 2407 C C . PHE B 1 119 ? 11.18 -16.938 1.944 1 97.81 119 PHE B C 1
ATOM 2409 O O . PHE B 1 119 ? 10.609 -17.641 2.787 1 97.81 119 PHE B O 1
ATOM 2416 N N . GLN B 1 120 ? 12.391 -16.547 2.076 1 96.94 120 GLN B N 1
ATOM 2417 C CA . GLN B 1 120 ? 13.117 -16.609 3.338 1 96.94 120 GLN B CA 1
ATOM 2418 C C . GLN B 1 120 ? 13.336 -15.211 3.916 1 96.94 120 GLN B C 1
ATOM 2420 O O . GLN B 1 120 ? 14.141 -14.438 3.395 1 96.94 120 GLN B O 1
ATOM 2425 N N . LEU B 1 121 ? 12.625 -14.961 4.965 1 97.81 121 LEU B N 1
ATOM 2426 C CA . LEU B 1 121 ? 12.555 -13.586 5.445 1 97.81 121 LEU B CA 1
ATOM 2427 C C . LEU B 1 121 ? 13.109 -13.469 6.863 1 97.81 121 LEU B C 1
ATOM 2429 O O . LEU B 1 121 ? 12.969 -14.398 7.664 1 97.81 121 LEU B O 1
ATOM 2433 N N . SER B 1 122 ? 13.727 -12.383 7.16 1 97.38 122 SER B N 1
ATOM 2434 C CA . SER B 1 122 ? 14.125 -12.07 8.531 1 97.38 122 SER B CA 1
ATOM 2435 C C . SER B 1 122 ? 12.914 -11.812 9.414 1 97.38 122 SER B C 1
ATOM 2437 O O . SER B 1 122 ? 11.828 -11.516 8.914 1 97.38 122 SER B O 1
ATOM 2439 N N . THR B 1 123 ? 13.117 -11.859 10.695 1 96.75 123 THR B N 1
ATOM 2440 C CA . THR B 1 123 ? 12.07 -11.586 11.672 1 96.75 123 THR B CA 1
ATOM 2441 C C . THR B 1 123 ? 11.555 -10.156 11.531 1 96.75 123 THR B C 1
ATOM 2443 O O . THR B 1 123 ? 10.352 -9.906 11.68 1 96.75 123 THR B O 1
ATOM 2446 N N . GLU B 1 124 ? 12.422 -9.281 11.211 1 94.75 124 GLU B N 1
ATOM 2447 C CA . GLU B 1 124 ? 12.039 -7.883 11.07 1 94.75 124 GLU B CA 1
ATOM 2448 C C . GLU B 1 124 ? 11.086 -7.688 9.891 1 94.75 124 GLU B C 1
ATOM 2450 O O . GLU B 1 124 ? 10.086 -6.977 10.008 1 94.75 124 GLU B O 1
ATOM 2455 N N . VAL B 1 125 ? 11.398 -8.359 8.805 1 97 125 VAL B N 1
ATOM 2456 C CA . VAL B 1 125 ? 10.562 -8.242 7.617 1 97 125 VAL B CA 1
ATOM 2457 C C . VAL B 1 125 ? 9.195 -8.859 7.887 1 97 125 VAL B C 1
ATOM 2459 O O . VAL B 1 125 ? 8.164 -8.273 7.555 1 97 125 VAL B O 1
ATOM 2462 N N . VAL B 1 126 ? 9.156 -9.961 8.562 1 98 126 VAL B N 1
ATOM 2463 C CA . VAL B 1 126 ? 7.891 -10.625 8.883 1 98 126 VAL B CA 1
ATOM 2464 C C . VAL B 1 126 ? 7.062 -9.734 9.812 1 98 126 VAL B C 1
ATOM 2466 O O . VAL B 1 126 ? 5.844 -9.625 9.656 1 98 126 VAL B O 1
ATOM 2469 N N . SER B 1 127 ? 7.703 -9.07 10.727 1 95.5 127 SER B N 1
ATOM 2470 C CA . SER B 1 127 ? 7.008 -8.188 11.656 1 95.5 127 SER B CA 1
ATOM 2471 C C . SER B 1 127 ? 6.336 -7.031 10.922 1 95.5 127 SER B C 1
ATOM 2473 O O . SER B 1 127 ? 5.215 -6.645 11.25 1 95.5 127 SER B O 1
ATOM 2475 N N . ILE B 1 128 ? 7.004 -6.492 9.898 1 95.19 128 ILE B N 1
ATOM 2476 C CA . ILE B 1 128 ? 6.438 -5.414 9.102 1 95.19 128 ILE B CA 1
ATOM 2477 C C . ILE B 1 128 ? 5.211 -5.926 8.344 1 95.19 128 ILE B C 1
ATOM 2479 O O . ILE B 1 128 ? 4.191 -5.242 8.273 1 95.19 128 ILE B O 1
ATOM 2483 N N . LEU B 1 129 ? 5.316 -7.145 7.832 1 97.44 129 LEU B N 1
ATOM 2484 C CA . LEU B 1 129 ? 4.195 -7.723 7.098 1 97.44 129 LEU B CA 1
ATOM 2485 C C . LEU B 1 129 ? 3.002 -7.953 8.016 1 97.44 129 LEU B C 1
ATOM 2487 O O . LEU B 1 129 ? 1.857 -7.711 7.625 1 97.44 129 LEU B O 1
ATOM 2491 N N . VAL B 1 130 ? 3.271 -8.375 9.211 1 96.88 130 VAL B N 1
ATOM 2492 C CA . VAL B 1 130 ? 2.199 -8.57 10.18 1 96.88 130 VAL B CA 1
ATOM 2493 C C . VAL B 1 130 ? 1.53 -7.23 10.484 1 96.88 130 VAL B C 1
ATOM 2495 O O . VAL B 1 130 ? 0.301 -7.137 10.516 1 96.88 130 VAL B O 1
ATOM 2498 N N . LEU B 1 131 ? 2.291 -6.238 10.695 1 94.44 131 LEU B N 1
ATOM 2499 C CA . LEU B 1 131 ? 1.751 -4.91 10.969 1 94.44 131 LEU B CA 1
ATOM 2500 C C . LEU B 1 131 ? 0.885 -4.43 9.812 1 94.44 131 LEU B C 1
ATOM 2502 O O . LEU B 1 131 ? -0.153 -3.799 10.023 1 94.44 131 LEU B O 1
ATOM 2506 N N . ARG B 1 132 ? 1.257 -4.773 8.609 1 94.75 132 ARG B N 1
ATOM 2507 C CA . ARG B 1 132 ? 0.586 -4.277 7.414 1 94.75 132 ARG B CA 1
ATOM 2508 C C . ARG B 1 132 ? -0.701 -5.051 7.145 1 94.75 132 ARG B C 1
ATOM 2510 O O . ARG B 1 132 ? -1.677 -4.484 6.648 1 94.75 132 ARG B O 1
ATOM 2517 N N . TYR B 1 133 ? -0.731 -6.359 7.578 1 96.5 133 TYR B N 1
ATOM 2518 C CA . TYR B 1 133 ? -1.794 -7.148 6.961 1 96.5 133 TYR B CA 1
ATOM 2519 C C . TYR B 1 133 ? -2.621 -7.867 8.023 1 96.5 133 TYR B C 1
ATOM 2521 O O . TYR B 1 133 ? -3.717 -8.359 7.734 1 96.5 133 TYR B O 1
ATOM 2529 N N . MET B 1 134 ? -2.113 -7.961 9.25 1 96.75 134 MET B N 1
ATOM 2530 C CA . MET B 1 134 ? -2.834 -8.688 10.297 1 96.75 134 MET B CA 1
ATOM 2531 C C . MET B 1 134 ? -4.152 -7.992 10.625 1 96.75 134 MET B C 1
ATOM 2533 O O . MET B 1 134 ? -4.203 -6.77 10.75 1 96.75 134 MET B O 1
ATOM 2537 N N . ARG B 1 135 ? -5.16 -8.758 10.781 1 95.62 135 ARG B N 1
ATOM 2538 C CA . ARG B 1 135 ? -6.461 -8.227 11.188 1 95.62 135 ARG B CA 1
ATOM 2539 C C . ARG B 1 135 ? -6.566 -8.164 12.711 1 95.62 135 ARG B C 1
ATOM 2541 O O . ARG B 1 135 ? -5.668 -8.617 13.422 1 95.62 135 ARG B O 1
ATOM 2548 N N . LYS B 1 136 ? -7.633 -7.566 13.133 1 94.81 136 LYS B N 1
ATOM 2549 C CA . LYS B 1 136 ? -7.828 -7.301 14.555 1 94.81 136 LYS B CA 1
ATOM 2550 C C . LYS B 1 136 ? -7.855 -8.594 15.359 1 94.81 136 LYS B C 1
ATOM 2552 O O . LYS B 1 136 ? -7.43 -8.625 16.516 1 94.81 136 LYS B O 1
ATOM 2557 N N . ASP B 1 137 ? -8.297 -9.688 14.75 1 94.81 137 ASP B N 1
ATOM 2558 C CA . ASP B 1 137 ? -8.43 -10.961 15.453 1 94.81 137 ASP B CA 1
ATOM 2559 C C . ASP B 1 137 ? -7.117 -11.734 15.438 1 94.81 137 ASP B C 1
ATOM 2561 O O . ASP B 1 137 ? -7.078 -12.914 15.805 1 94.81 137 ASP B O 1
ATOM 2565 N N . GLY B 1 138 ? -6.02 -11.117 14.914 1 95.5 138 GLY B N 1
ATOM 2566 C CA . GLY B 1 138 ? -4.707 -11.742 14.945 1 95.5 138 GLY B CA 1
ATOM 2567 C C . GLY B 1 138 ? -4.473 -12.695 13.789 1 95.5 138 GLY B C 1
ATOM 2568 O O . GLY B 1 138 ? -3.551 -13.516 13.828 1 95.5 138 GLY B O 1
ATOM 2569 N N . THR B 1 139 ? -5.363 -12.586 12.797 1 95.5 139 THR B N 1
ATOM 2570 C CA . THR B 1 139 ? -5.273 -13.523 11.688 1 95.5 139 THR B CA 1
ATOM 2571 C C . THR B 1 139 ? -5.191 -12.781 10.352 1 95.5 139 THR B C 1
ATOM 2573 O O . THR B 1 139 ? -5.281 -11.555 10.312 1 95.5 139 THR B O 1
ATOM 2576 N N . LEU B 1 140 ? -4.891 -13.477 9.297 1 96.31 140 LEU B N 1
ATOM 2577 C CA . LEU B 1 140 ? -4.895 -13 7.918 1 96.31 140 LEU B CA 1
ATOM 2578 C C . LEU B 1 140 ? -5.879 -13.789 7.066 1 96.31 140 LEU B C 1
ATOM 2580 O O . LEU B 1 140 ? -6.113 -14.977 7.32 1 96.31 140 LEU B O 1
ATOM 2584 N N . ARG B 1 141 ? -6.422 -13.109 6.094 1 94.94 141 ARG B N 1
ATOM 2585 C CA . ARG B 1 141 ? -7.207 -13.758 5.051 1 94.94 141 ARG B CA 1
ATOM 2586 C C . ARG B 1 141 ? -6.355 -14.031 3.816 1 94.94 141 ARG B C 1
ATOM 2588 O O . ARG B 1 141 ? -5.227 -13.547 3.715 1 94.94 141 ARG B O 1
ATOM 2595 N N . PHE B 1 142 ? -6.855 -14.812 2.92 1 95.88 142 PHE B N 1
ATOM 2596 C CA . PHE B 1 142 ? -6.105 -15.172 1.722 1 95.88 142 PHE B CA 1
ATOM 2597 C C . PHE B 1 142 ? -5.695 -13.922 0.948 1 95.88 142 PHE B C 1
ATOM 2599 O O . PHE B 1 142 ? -4.57 -13.836 0.451 1 95.88 142 PHE B O 1
ATOM 2606 N N . GLY B 1 143 ? -6.602 -12.953 0.861 1 96.44 143 GLY B N 1
ATOM 2607 C CA . GLY B 1 143 ? -6.266 -11.711 0.18 1 96.44 143 GLY B CA 1
ATOM 2608 C C . GLY B 1 143 ? -5.078 -11 0.794 1 96.44 143 GLY B C 1
ATOM 2609 O O . GLY B 1 143 ? -4.246 -10.438 0.077 1 96.44 143 GLY B O 1
ATOM 2610 N N . ASP B 1 144 ? -4.996 -10.992 2.162 1 96.88 144 ASP B N 1
ATOM 2611 C CA . ASP B 1 144 ? -3.848 -10.406 2.846 1 96.88 144 ASP B CA 1
ATOM 2612 C C . ASP B 1 144 ? -2.553 -11.117 2.465 1 96.88 144 ASP B C 1
ATOM 2614 O O . ASP B 1 144 ? -1.537 -10.477 2.199 1 96.88 144 ASP B O 1
ATOM 2618 N N . PHE B 1 145 ? -2.645 -12.406 2.432 1 97.81 145 PHE B N 1
ATOM 2619 C CA . PHE B 1 145 ? -1.521 -13.266 2.082 1 97.81 145 PHE B CA 1
ATOM 2620 C C . PHE B 1 145 ? -1.057 -13 0.656 1 97.81 145 PHE B C 1
ATOM 2622 O O . PHE B 1 145 ? 0.14 -12.844 0.406 1 97.81 145 PHE B O 1
ATOM 2629 N N . VAL B 1 146 ? -1.979 -12.883 -0.239 1 97.81 146 VAL B N 1
ATOM 2630 C CA . VAL B 1 146 ? -1.687 -12.602 -1.64 1 97.81 146 VAL B CA 1
ATOM 2631 C C . VAL B 1 146 ? -1.014 -11.234 -1.763 1 97.81 146 VAL B C 1
ATOM 2633 O O . VAL B 1 146 ? -0.012 -11.094 -2.467 1 97.81 146 VAL B O 1
ATOM 2636 N N . SER B 1 147 ? -1.547 -10.234 -1.07 1 97.38 147 SER B N 1
ATOM 2637 C CA . SER B 1 147 ? -0.959 -8.898 -1.09 1 97.38 147 SER B CA 1
ATOM 2638 C C . SER B 1 147 ? 0.482 -8.922 -0.592 1 97.38 147 SER B C 1
ATOM 2640 O O . SER B 1 147 ? 1.362 -8.312 -1.197 1 97.38 147 SER B O 1
ATOM 2642 N N . ALA B 1 148 ? 0.689 -9.633 0.457 1 98.19 148 ALA B N 1
ATOM 2643 C CA . ALA B 1 148 ? 2.041 -9.742 1 1 98.19 148 ALA B CA 1
ATOM 2644 C C . ALA B 1 148 ? 2.994 -10.359 -0.02 1 98.19 148 ALA B C 1
ATOM 2646 O O . ALA B 1 148 ? 4.105 -9.867 -0.218 1 98.19 148 ALA B O 1
ATOM 2647 N N . ILE B 1 149 ? 2.566 -11.438 -0.657 1 98.38 149 ILE B N 1
ATOM 2648 C CA . ILE B 1 149 ? 3.377 -12.141 -1.646 1 98.38 149 ILE B CA 1
ATOM 2649 C C . ILE B 1 149 ? 3.703 -11.203 -2.807 1 98.38 149 ILE B C 1
ATOM 2651 O O . ILE B 1 149 ? 4.848 -11.141 -3.26 1 98.38 149 ILE B O 1
ATOM 2655 N N . LEU B 1 150 ? 2.713 -10.484 -3.262 1 97.5 150 LEU B N 1
ATOM 2656 C CA . LEU B 1 150 ? 2.91 -9.578 -4.387 1 97.5 150 LEU B CA 1
ATOM 2657 C C . LEU B 1 150 ? 3.916 -8.492 -4.035 1 97.5 150 LEU B C 1
ATOM 2659 O O . LEU B 1 150 ? 4.809 -8.18 -4.828 1 97.5 150 LEU B O 1
ATOM 2663 N N . HIS B 1 151 ? 3.807 -7.906 -2.838 1 97.19 151 HIS B N 1
ATOM 2664 C CA . HIS B 1 151 ? 4.738 -6.883 -2.387 1 97.19 151 HIS B CA 1
ATOM 2665 C C . HIS B 1 151 ? 6.16 -7.426 -2.312 1 97.19 151 HIS B C 1
ATOM 2667 O O . HIS B 1 151 ? 7.102 -6.785 -2.791 1 97.19 151 HIS B O 1
ATOM 2673 N N . LEU B 1 152 ? 6.262 -8.57 -1.776 1 98 152 LEU B N 1
ATOM 2674 C CA . LEU B 1 152 ? 7.57 -9.203 -1.669 1 98 152 LEU B CA 1
ATOM 2675 C C . LEU B 1 152 ? 8.141 -9.508 -3.049 1 98 152 LEU B C 1
ATOM 2677 O O . LEU B 1 152 ? 9.32 -9.266 -3.307 1 98 152 LEU B O 1
ATOM 2681 N N . SER B 1 153 ? 7.312 -10.055 -3.926 1 97.12 153 SER B N 1
ATOM 2682 C CA . SER B 1 153 ? 7.762 -10.414 -5.266 1 97.12 153 SER B CA 1
ATOM 2683 C C . SER B 1 153 ? 8.297 -9.195 -6.016 1 97.12 153 SER B C 1
ATOM 2685 O O . SER B 1 153 ? 9.359 -9.266 -6.645 1 97.12 153 SER B O 1
ATOM 2687 N N . VAL B 1 154 ? 7.57 -8.086 -5.949 1 96.25 154 VAL B N 1
ATOM 2688 C CA . VAL B 1 154 ? 8 -6.871 -6.625 1 96.25 154 VAL B CA 1
ATOM 2689 C C . VAL B 1 154 ? 9.312 -6.383 -6.023 1 96.25 154 VAL B C 1
ATOM 2691 O O . VAL B 1 154 ? 10.25 -6.039 -6.75 1 96.25 154 VAL B O 1
ATOM 2694 N N . ALA B 1 155 ? 9.391 -6.387 -4.676 1 97.12 155 ALA B N 1
ATOM 2695 C CA . ALA B 1 155 ? 10.594 -5.91 -3.994 1 97.12 155 ALA B CA 1
ATOM 2696 C C . ALA B 1 155 ? 11.805 -6.766 -4.352 1 97.12 155 ALA B C 1
ATOM 2698 O O . ALA B 1 155 ? 12.867 -6.238 -4.676 1 97.12 155 ALA B O 1
ATOM 2699 N N . PHE B 1 156 ? 11.641 -8.078 -4.352 1 96.75 156 PHE B N 1
ATOM 2700 C CA . PHE B 1 156 ? 12.742 -8.977 -4.695 1 96.75 156 PHE B CA 1
ATOM 2701 C C . PHE B 1 156 ? 13.164 -8.789 -6.148 1 96.75 156 PHE B C 1
ATOM 2703 O O . PHE B 1 156 ? 14.352 -8.703 -6.449 1 96.75 156 PHE B O 1
ATOM 2710 N N . ASN B 1 157 ? 12.18 -8.703 -7.023 1 95.25 157 ASN B N 1
ATOM 2711 C CA . ASN B 1 157 ? 12.469 -8.547 -8.445 1 95.25 157 ASN B CA 1
ATOM 2712 C C . ASN B 1 157 ? 13.227 -7.254 -8.727 1 95.25 157 ASN B C 1
ATOM 2714 O O . ASN B 1 157 ? 14.188 -7.25 -9.5 1 95.25 157 ASN B O 1
ATOM 2718 N N . LEU B 1 158 ? 12.805 -6.164 -8.109 1 95.5 158 LEU B N 1
ATOM 2719 C CA . LEU B 1 158 ? 13.461 -4.875 -8.305 1 95.5 158 LEU B CA 1
ATOM 2720 C C . LEU B 1 158 ? 14.906 -4.926 -7.824 1 95.5 158 LEU B C 1
ATOM 2722 O O . LEU B 1 158 ? 15.797 -4.387 -8.484 1 95.5 158 LEU B O 1
ATOM 2726 N N . PHE B 1 159 ? 15.117 -5.59 -6.68 1 97.19 159 PHE B N 1
ATOM 2727 C CA . PHE B 1 159 ? 16.484 -5.723 -6.164 1 97.19 159 PHE B CA 1
ATOM 2728 C C . PHE B 1 159 ? 17.344 -6.551 -7.109 1 97.19 159 PHE B C 1
ATOM 2730 O O . PHE B 1 159 ? 18.453 -6.164 -7.438 1 97.19 159 PHE B O 1
ATOM 2737 N N . GLU B 1 160 ? 16.828 -7.641 -7.559 1 95.81 160 GLU B N 1
ATOM 2738 C CA . GLU B 1 160 ? 17.578 -8.555 -8.422 1 95.81 160 GLU B CA 1
ATOM 2739 C C . GLU B 1 160 ? 17.922 -7.891 -9.758 1 95.81 160 GLU B C 1
ATOM 2741 O O . GLU B 1 160 ? 19.016 -8.07 -10.281 1 95.81 160 GLU B O 1
ATOM 2746 N N . LYS B 1 161 ? 16.984 -7.133 -10.281 1 95.06 161 LYS B N 1
ATOM 2747 C CA . LYS B 1 161 ? 17.219 -6.43 -11.539 1 95.06 161 LYS B CA 1
ATOM 2748 C C . LYS B 1 161 ? 18.344 -5.41 -11.391 1 95.06 161 LYS B C 1
ATOM 2750 O O . LYS B 1 161 ? 19.078 -5.156 -12.344 1 95.06 161 LYS B O 1
ATOM 2755 N N . ARG B 1 162 ? 18.531 -4.93 -10.188 1 95.69 162 ARG B N 1
ATOM 2756 C CA . ARG B 1 162 ? 19.531 -3.898 -9.945 1 95.69 162 ARG B CA 1
ATOM 2757 C C . ARG B 1 162 ? 20.859 -4.516 -9.523 1 95.69 162 ARG B C 1
ATOM 2759 O O . ARG B 1 162 ? 21.875 -3.822 -9.453 1 95.69 162 ARG B O 1
ATOM 2766 N N . ASP B 1 163 ? 20.797 -5.785 -9.242 1 96.5 163 ASP B N 1
ATOM 2767 C CA . ASP B 1 163 ? 22 -6.484 -8.812 1 96.5 163 ASP B CA 1
ATOM 2768 C C . ASP B 1 163 ? 22.266 -7.695 -9.703 1 96.5 163 ASP B C 1
ATOM 2770 O O . ASP B 1 163 ? 22.422 -8.812 -9.211 1 96.5 163 ASP B O 1
ATOM 2774 N N . PRO B 1 164 ? 22.484 -7.438 -10.992 1 92.81 164 PRO B N 1
ATOM 2775 C CA . PRO B 1 164 ? 22.641 -8.562 -11.914 1 92.81 164 PRO B CA 1
ATOM 2776 C C . PRO B 1 164 ? 23.844 -9.43 -11.602 1 92.81 164 PRO B C 1
ATOM 2778 O O . PRO B 1 164 ? 23.859 -10.625 -11.906 1 92.81 164 PRO B O 1
ATOM 2781 N N . LEU B 1 165 ? 24.906 -8.875 -10.914 1 94.56 165 LEU B N 1
ATOM 2782 C CA . LEU B 1 165 ? 26.109 -9.617 -10.602 1 94.56 165 LEU B CA 1
ATOM 2783 C C . LEU B 1 165 ? 26.016 -10.258 -9.219 1 94.56 165 LEU B C 1
ATOM 2785 O O . LEU B 1 165 ? 26.969 -10.898 -8.758 1 94.56 165 LEU B O 1
ATOM 2789 N N . GLN B 1 166 ? 24.906 -10.031 -8.508 1 93.12 166 GLN B N 1
ATOM 2790 C CA . GLN B 1 166 ? 24.625 -10.641 -7.207 1 93.12 166 GLN B CA 1
ATOM 2791 C C . GLN B 1 166 ? 25.688 -10.234 -6.18 1 93.12 166 GLN B C 1
ATOM 2793 O O . GLN B 1 166 ? 26.219 -11.086 -5.469 1 93.12 166 GLN B O 1
ATOM 2798 N N . ASN B 1 167 ? 25.984 -8.945 -6.117 1 94 167 ASN B N 1
ATOM 2799 C CA . ASN B 1 167 ? 26.922 -8.375 -5.156 1 94 167 ASN B CA 1
ATOM 2800 C C . ASN B 1 167 ? 26.312 -8.266 -3.768 1 94 167 ASN B C 1
ATOM 2802 O O . ASN B 1 167 ? 27.016 -8.055 -2.781 1 94 167 ASN B O 1
ATOM 2806 N N . GLY B 1 168 ? 25 -8.328 -3.697 1 95.69 168 GLY B N 1
ATOM 2807 C CA . GLY B 1 168 ? 24.312 -8.297 -2.416 1 95.69 168 GLY B CA 1
ATOM 2808 C C . GLY B 1 168 ? 23.938 -6.895 -1.972 1 95.69 168 GLY B C 1
ATOM 2809 O O . GLY B 1 168 ? 23.406 -6.707 -0.878 1 95.69 168 GLY B O 1
ATOM 2810 N N . THR B 1 169 ? 24.281 -5.855 -2.807 1 97.12 169 THR B N 1
ATOM 2811 C CA . THR B 1 169 ? 23.922 -4.477 -2.51 1 97.12 169 THR B CA 1
ATOM 2812 C C . THR B 1 169 ? 23.5 -3.744 -3.779 1 97.12 169 THR B C 1
ATOM 2814 O O . THR B 1 169 ? 23.938 -4.09 -4.879 1 97.12 169 THR B O 1
ATOM 2817 N N . VAL B 1 170 ? 22.625 -2.793 -3.627 1 97.69 170 VAL B N 1
ATOM 2818 C CA . VAL B 1 170 ? 22.156 -1.984 -4.75 1 97.69 170 VAL B CA 1
ATOM 2819 C C . VAL B 1 170 ? 22.219 -0.504 -4.379 1 97.69 170 VAL B C 1
ATOM 2821 O O . VAL B 1 170 ? 22.062 -0.147 -3.207 1 97.69 170 VAL B O 1
ATOM 2824 N N . LYS B 1 171 ? 22.391 0.33 -5.355 1 96.81 171 LYS B N 1
ATOM 2825 C CA . LYS B 1 171 ? 22.438 1.778 -5.176 1 96.81 171 LYS B CA 1
ATOM 2826 C C . LYS B 1 171 ? 21.234 2.447 -5.832 1 96.81 171 LYS B C 1
ATOM 2828 O O . LYS B 1 171 ? 20.812 2.062 -6.926 1 96.81 171 LYS B O 1
ATOM 2833 N N . PHE B 1 172 ? 20.734 3.432 -5.133 1 97.69 172 PHE B N 1
ATOM 2834 C CA . PHE B 1 172 ? 19.609 4.199 -5.652 1 97.69 172 PHE B CA 1
ATOM 2835 C C . PHE B 1 172 ? 19.891 5.695 -5.57 1 97.69 172 PHE B C 1
ATOM 2837 O O . PHE B 1 172 ? 20.391 6.184 -4.559 1 97.69 172 PHE B O 1
ATOM 2844 N N . SER B 1 173 ? 19.625 6.387 -6.688 1 97.88 173 SER B N 1
ATOM 2845 C CA . SER B 1 173 ? 19.359 7.816 -6.555 1 97.88 173 SER B CA 1
ATOM 2846 C C . SER B 1 173 ? 17.984 8.07 -5.938 1 97.88 173 SER B C 1
ATOM 2848 O O . SER B 1 173 ? 17.188 7.141 -5.789 1 97.88 173 SER B O 1
ATOM 2850 N N . MET B 1 174 ? 17.719 9.281 -5.609 1 96.44 174 MET B N 1
ATOM 2851 C CA . MET B 1 174 ? 16.438 9.633 -5.016 1 96.44 174 MET B CA 1
ATOM 2852 C C . MET B 1 174 ? 15.281 9.25 -5.938 1 96.44 174 MET B C 1
ATOM 2854 O O . MET B 1 174 ? 14.312 8.617 -5.504 1 96.44 174 MET B O 1
ATOM 2858 N N . GLY B 1 175 ? 15.398 9.586 -7.184 1 97.12 175 GLY B N 1
ATOM 2859 C CA . GLY B 1 175 ? 14.359 9.266 -8.148 1 97.12 175 GLY B CA 1
ATOM 2860 C C . GLY B 1 175 ? 14.133 7.773 -8.312 1 97.12 175 GLY B C 1
ATOM 2861 O O . GLY B 1 175 ? 12.992 7.312 -8.336 1 97.12 175 GLY B O 1
ATOM 2862 N N . GLU B 1 176 ? 15.242 7.043 -8.398 1 97.06 176 GLU B N 1
ATOM 2863 C CA . GLU B 1 176 ? 15.164 5.59 -8.523 1 97.06 176 GLU B CA 1
ATOM 2864 C C . GLU B 1 176 ? 14.539 4.957 -7.285 1 97.06 176 GLU B C 1
ATOM 2866 O O . GLU B 1 176 ? 13.734 4.031 -7.391 1 97.06 176 GLU B O 1
ATOM 2871 N N . TRP B 1 177 ? 14.922 5.492 -6.164 1 97.56 177 TRP B N 1
ATOM 2872 C CA . TRP B 1 177 ? 14.398 5.023 -4.883 1 97.56 177 TRP B CA 1
ATOM 2873 C C . TRP B 1 177 ? 12.891 5.238 -4.801 1 97.56 177 TRP B C 1
ATOM 2875 O O . TRP B 1 177 ? 12.141 4.305 -4.512 1 97.56 177 TRP B O 1
ATOM 2885 N N . LEU B 1 178 ? 12.461 6.422 -5.145 1 97.56 178 LEU B N 1
ATOM 2886 C CA . LEU B 1 178 ? 11.047 6.738 -5.055 1 97.56 178 LEU B CA 1
ATOM 2887 C C . LEU B 1 178 ? 10.227 5.855 -5.992 1 97.56 178 LEU B C 1
ATOM 2889 O O . LEU B 1 178 ? 9.195 5.305 -5.598 1 97.56 178 LEU B O 1
ATOM 2893 N N . LYS B 1 179 ? 10.695 5.691 -7.195 1 96.06 179 LYS B N 1
ATOM 2894 C CA . LYS B 1 179 ? 10.008 4.855 -8.172 1 96.06 179 LYS B CA 1
ATOM 2895 C C . LYS B 1 179 ? 9.898 3.412 -7.688 1 96.06 179 LYS B C 1
ATOM 2897 O O . LYS B 1 179 ? 8.812 2.832 -7.691 1 96.06 179 LYS B O 1
ATOM 2902 N N . SER B 1 180 ? 11.031 2.9 -7.176 1 96.31 180 SER B N 1
ATOM 2903 C CA . SER B 1 180 ? 11.078 1.506 -6.746 1 96.31 180 SER B CA 1
ATOM 2904 C C . SER B 1 180 ? 10.227 1.281 -5.504 1 96.31 180 SER B C 1
ATOM 2906 O O . SER B 1 180 ? 9.469 0.312 -5.434 1 96.31 180 SER B O 1
ATOM 2908 N N . ALA B 1 181 ? 10.336 2.217 -4.539 1 96.38 181 ALA B N 1
ATOM 2909 C CA . ALA B 1 181 ? 9.602 2.074 -3.283 1 96.38 181 ALA B CA 1
ATOM 2910 C C . ALA B 1 181 ? 8.102 2.178 -3.514 1 96.38 181 ALA B C 1
ATOM 2912 O O . ALA B 1 181 ? 7.32 1.424 -2.92 1 96.38 181 ALA B O 1
ATOM 2913 N N . LEU B 1 182 ? 7.691 3.029 -4.441 1 95.56 182 LEU B N 1
ATOM 2914 C CA . LEU B 1 182 ? 6.27 3.264 -4.676 1 95.56 182 LEU B CA 1
ATOM 2915 C C . LEU B 1 182 ? 5.668 2.15 -5.523 1 95.56 182 LEU B C 1
ATOM 2917 O O . LEU B 1 182 ? 4.445 1.97 -5.539 1 95.56 182 LEU B O 1
ATOM 2921 N N . MET B 1 183 ? 6.508 1.44 -6.211 1 92.88 183 MET B N 1
ATOM 2922 C CA . MET B 1 183 ? 6.031 0.32 -7.02 1 92.88 183 MET B CA 1
ATOM 2923 C C . MET B 1 183 ? 5.719 -0.888 -6.141 1 92.88 183 MET B C 1
ATOM 2925 O O . MET B 1 183 ? 5.012 -1.803 -6.566 1 92.88 183 MET B O 1
ATOM 2929 N N . CYS B 1 184 ? 6.309 -0.86 -4.945 1 91.25 184 CYS B N 1
ATOM 2930 C CA . CYS B 1 184 ? 6.062 -1.961 -4.02 1 91.25 184 CYS B CA 1
ATOM 2931 C C . CYS B 1 184 ? 4.77 -1.74 -3.242 1 91.25 184 CYS B C 1
ATOM 2933 O O . CYS B 1 184 ? 4.395 -0.6 -2.967 1 91.25 184 CYS B O 1
#

Solvent-accessible surface area (backbone atoms only — not comparable to full-atom values): 19988 Å² total; per-residue (Å²): 128,63,48,67,70,64,41,76,56,80,66,54,68,70,58,51,54,55,49,47,57,55,46,60,70,59,25,51,96,84,51,32,31,38,38,71,41,43,24,53,47,40,62,71,68,46,88,44,71,58,66,39,52,43,46,37,61,71,43,26,36,48,47,37,57,57,65,31,85,77,76,73,59,41,39,43,63,69,56,49,51,49,48,56,25,27,50,52,46,51,48,52,31,48,54,73,59,24,67,80,91,67,60,46,32,49,56,90,41,47,64,60,33,42,39,68,55,67,48,86,75,55,71,68,48,51,50,52,49,44,64,70,42,48,42,95,88,50,28,27,42,55,24,42,53,51,46,51,50,49,37,48,46,35,46,50,50,55,51,46,70,62,23,82,84,66,78,60,51,39,78,31,40,64,68,54,40,51,46,56,31,66,61,57,126,60,50,66,72,65,38,75,55,80,66,57,68,69,58,50,54,54,49,47,56,55,46,59,71,58,25,51,98,82,50,31,31,38,36,71,41,43,25,54,46,40,61,69,68,45,88,44,72,58,66,38,52,43,46,36,60,70,44,27,35,48,47,36,56,59,65,29,85,78,75,75,59,40,39,43,63,70,56,49,51,45,47,55,25,26,50,53,46,51,47,52,33,47,53,73,58,28,64,92,83,63,60,43,32,48,58,89,42,46,64,60,32,42,38,68,56,68,48,87,74,53,71,68,48,52,51,52,51,45,64,71,43,48,42,95,87,49,28,28,42,54,22,43,53,51,44,52,52,47,38,49,44,36,47,52,50,55,49,46,70,62,24,80,83,66,77,61,51,39,78,30,40,64,68,56,40,50,45,55,31,66,59,59

Nearest PDB structures (foldseek):
  4okh-assembly1_A  TM=8.915E-01  e=3.106E-11  Homo sapiens
  4okh-assembly1_B  TM=9.124E-01  e=6.400E-11  Homo sapiens
  1aj5-assembly2_B-3  TM=8.598E-01  e=2.862E-10  Rattus norvegicus
  1aj5-assembly1_A-2  TM=8.868E-01  e=5.319E-10  Rattus norvegicus
  4okh-assembly2_C-2  TM=8.960E-01  e=7.804E-09  Homo sapiens

Foldseek 3Di:
DQLLQPLPPDDDPVLLVVLQVLQQVLADPVQKAALVSQLVSLCVNPDDDQLNLLSDSVNSQLLLLQQVPPPPRIGHSVSVVSVVSSSVQLVVLQVVQDPDPPQKHALVCLQVSVVSSPDDDDPVLSVVLCVVAADPVRIHGSNSSSSSSSVVSLLVVLQCVQCVVPPVDGDDDPVRVVVSVVSD/DQLLPPLPPDDDPVLLVVLQVLQQVLADPVQKAALVSVLVSLVVSPDDPQLNLQSDSVNSQLLLLQQVPPPPRIGHSVSVVSVVSSSVQLVVLQCVQDPPSPQKHALVCLQVSVVSSPDDDDPVLSVVLCVVAADPVRIHGSNSSSSSSSVVSLLVVLQCVQCVVPPVDGDDDPVRVVVSVVSD

Radius of gyration: 20.78 Å; Cα contacts (8 Å, |Δi|>4): 492; chains: 2; bounding box: 44×54×58 Å

InterPro domains:
  IPR011992 EF-hand domain pair [SSF47473] (5-179)

Secondary structure (DSSP, 8-state):
--HHHH------HHHHHHHHHHHHHH--TTSEE-HHHHHHHHHHH--SHHHHTT--HHHHHHHHHHH-SSSSS-EEHHHHHHHHHHHHHHHHHHHHTSSTT-S-EEGGGHHHHHHHHT----HHHHHHHHHHH--TTSEE-HHHHHHHHHHHHHHHHHHHHH-TT--SEEEEEHHHHHHHHHH-/--HHHH------HHHHHHHHHHHHHH--TTSEE-HHHHHHHHHHH--SHHHHTT--HHHHHHHHHHH-SSSSS-EEHHHHHHHHHHHHHHHHHHHHTSSTT-SEEEGGGHHHHHHHHT----HHHHHHHHHHH--TTSEEEHHHHHHHHHHHHHHHHHHHHH-TT--SEEEEEHHHHHHHHHH-

pLDDT: mean 90.92, std 13.05, range [35.75, 98.62]

Sequence (368 aa):
KPALLKARGSVDGKSLQQYEAVFLQVADEHRTVNAFELHELLEACLPNDYIKSCASLDICRQVILALDCSSTGRLRFSDFKDLMVSLKFWQNAFKTHTKERTGILKAERLRDALEDVGFQLSTEVVSILVLRYMRKDGTLRFGDFVSAILHLSVAFNLFEKRDPLQNGTVKFSMGEWLKSALMCKPALLKARGSVDGKSLQQYEAVFLQVADEHRTVNAFELHELLEACLPNDYIKSCASLDICRQVILALDCSSTGRLRFSDFKDLMVSLKFWQNAFKTHTKERTGILKAERLRDALEDVGFQLSTEVVSILVLRYMRKDGTLRFGDFVSAILHLSVAFNLFEKRDPLQNGTVKFSMGEWLKSALMC

Organism: Cherax quadricarinatus (NCBI:txid27406)